Protein AF-A0A925HAS3-F1 (afdb_monomer_lite)

pLDDT: mean 88.37, std 11.74, range [36.19, 98.56]

Foldseek 3Di:
DDPQWDWAQDPFWIWIFGNVDDDPNHGHTQWTQGQQQLDIDGDPPHDPVVVLVVVLVSLLLVLQAQHWDARDPVRDTAHRNHPPTDHDALVRLVVQLVVCVVVCQDDDQDDPVRDGSLLSSLLSNQSNLCVPLVWKKFAALDDDPVCPPPDRIGTDPHSSPGDAPPGFKIANDDDPVLVVLSVVLNPDPDPDDVVSVVSVVVSVVVCVVRVMDTRDHD

Secondary structure (DSSP, 8-state):
--TTEEEEEETTEEEEEEEEEEETTEEEEEEEEETTT--EEE-TT--HHHHHHHHHHHHHHHTTTTSEEEEETTTEEEETT-TT--PPPHHHHHHHHHHHHHTT------STTT--HHHHHHHHHHHHHHHHHS--EEE-SS--GGGTTS-SEEE-S-GGG--TTT-SEEESS--HHHHHHHHHHHHS----HHHHHHHHHHHHHHHHHTT-EE----

Radius of gyration: 20.08 Å; chains: 1; bounding box: 50×41×58 Å

Structure (mmCIF, N/CA/C/O backbone):
data_AF-A0A925HAS3-F1
#
_entry.id   AF-A0A925HAS3-F1
#
loop_
_atom_site.group_PDB
_atom_site.id
_atom_site.type_symbol
_atom_site.label_atom_id
_atom_site.label_alt_id
_atom_site.label_comp_id
_atom_site.label_asym_id
_atom_site.label_entity_id
_atom_site.label_seq_id
_atom_site.pdbx_PDB_ins_code
_atom_site.Cartn_x
_atom_site.Cartn_y
_atom_site.Cartn_z
_atom_site.occupancy
_atom_site.B_iso_or_equiv
_atom_site.auth_seq_id
_atom_site.auth_comp_id
_atom_site.auth_asym_id
_atom_site.auth_atom_id
_atom_site.pdbx_PDB_model_num
ATOM 1 N N . MET A 1 1 ? -6.522 -3.490 -15.727 1.00 63.00 1 MET A N 1
ATOM 2 C CA . MET A 1 1 ? -5.437 -3.310 -16.705 1.00 63.00 1 MET A CA 1
ATOM 3 C C . MET A 1 1 ? -5.982 -3.556 -18.100 1.00 63.00 1 MET A C 1
ATOM 5 O O . MET A 1 1 ? -6.691 -4.542 -18.282 1.00 63.00 1 MET A O 1
ATOM 9 N N . ASN A 1 2 ? -5.721 -2.648 -19.043 1.00 73.75 2 ASN A N 1
ATOM 10 C CA . ASN A 1 2 ? -6.177 -2.759 -20.428 1.00 73.75 2 ASN A CA 1
ATOM 11 C C . ASN A 1 2 ? -5.613 -4.020 -21.112 1.00 73.75 2 ASN A C 1
ATOM 13 O O . ASN A 1 2 ? -4.411 -4.276 -21.059 1.00 73.75 2 ASN A O 1
ATOM 17 N N . SER A 1 3 ? -6.477 -4.798 -21.775 1.00 79.88 3 SER A N 1
ATOM 18 C CA . SER A 1 3 ? -6.118 -6.053 -22.456 1.00 79.88 3 SER A CA 1
ATOM 19 C C . SER A 1 3 ? -5.130 -5.882 -23.613 1.00 79.88 3 SER A C 1
ATOM 21 O O . SER A 1 3 ? -4.564 -6.871 -24.083 1.00 79.88 3 SER A O 1
ATOM 23 N N . ASN A 1 4 ? -4.931 -4.647 -24.076 1.00 87.56 4 ASN A N 1
ATOM 24 C CA . ASN A 1 4 ? -3.974 -4.312 -25.125 1.00 87.56 4 ASN A CA 1
ATOM 25 C C . ASN A 1 4 ? -2.529 -4.274 -24.615 1.00 87.56 4 ASN A C 1
ATOM 27 O O . ASN A 1 4 ? -1.612 -4.408 -25.418 1.00 87.56 4 ASN A O 1
ATOM 31 N N . ILE A 1 5 ? -2.308 -4.128 -23.305 1.00 93.12 5 ILE A N 1
ATOM 32 C CA . ILE A 1 5 ? -0.959 -4.096 -22.737 1.00 93.12 5 ILE A CA 1
ATOM 33 C C . ILE A 1 5 ? -0.467 -5.533 -22.542 1.00 93.12 5 ILE A C 1
ATOM 35 O O . ILE A 1 5 ? -1.059 -6.341 -21.823 1.00 93.12 5 ILE A O 1
ATOM 39 N N . PHE A 1 6 ? 0.642 -5.866 -23.188 1.00 94.38 6 PHE A N 1
ATOM 40 C CA . PHE A 1 6 ? 1.457 -7.026 -22.864 1.00 94.38 6 PHE A CA 1
ATOM 41 C C . PHE A 1 6 ? 2.493 -6.649 -21.801 1.00 94.38 6 PHE A C 1
ATOM 43 O O . PHE A 1 6 ? 3.158 -5.624 -21.928 1.00 94.38 6 PHE A O 1
ATOM 50 N N . ILE A 1 7 ? 2.649 -7.499 -20.783 1.00 94.94 7 ILE A N 1
ATOM 51 C CA . ILE A 1 7 ? 3.693 -7.372 -19.762 1.00 94.94 7 ILE A CA 1
ATOM 52 C C . ILE A 1 7 ? 4.664 -8.537 -19.911 1.00 94.94 7 ILE A C 1
ATOM 54 O O . ILE A 1 7 ? 4.276 -9.700 -19.786 1.00 94.94 7 ILE A O 1
ATOM 58 N N . GLY A 1 8 ? 5.927 -8.209 -20.158 1.00 93.81 8 GLY A N 1
ATOM 59 C CA . GLY A 1 8 ? 7.033 -9.152 -20.234 1.00 93.81 8 GLY A CA 1
ATOM 60 C C . GLY A 1 8 ? 7.956 -9.035 -19.025 1.00 93.81 8 GLY A C 1
ATOM 61 O O . GLY A 1 8 ? 8.421 -7.947 -18.691 1.00 93.81 8 GLY A O 1
ATOM 62 N N . ILE A 1 9 ? 8.279 -10.169 -18.404 1.00 94.38 9 ILE A N 1
ATOM 63 C CA . ILE A 1 9 ? 9.283 -10.269 -17.336 1.00 94.38 9 ILE A CA 1
ATOM 64 C C . ILE A 1 9 ? 10.642 -10.555 -17.979 1.00 94.38 9 ILE A C 1
ATOM 66 O O . ILE A 1 9 ? 10.874 -11.646 -18.497 1.00 94.38 9 ILE A O 1
ATOM 70 N N . TYR A 1 10 ? 11.525 -9.556 -17.994 1.00 92.06 10 TYR A N 1
ATOM 71 C CA . TYR A 1 10 ? 12.856 -9.631 -18.605 1.00 92.06 10 TYR A CA 1
ATOM 72 C C . TYR A 1 10 ? 13.926 -9.739 -17.508 1.00 92.06 10 TYR A C 1
ATOM 74 O O . TYR A 1 10 ? 13.649 -9.403 -16.357 1.00 92.06 10 TYR A O 1
ATOM 82 N N . PRO A 1 11 ? 15.167 -10.164 -17.821 1.00 89.31 11 PRO A N 1
ATOM 83 C CA . PRO A 1 11 ? 16.216 -10.331 -16.810 1.00 89.31 11 PRO A CA 1
ATOM 84 C C . PRO A 1 11 ? 16.547 -9.070 -15.993 1.00 89.31 11 PRO A C 1
ATOM 86 O O . PRO A 1 11 ? 16.908 -9.185 -14.827 1.00 89.31 11 PRO A O 1
ATOM 89 N N . ALA A 1 12 ? 16.427 -7.879 -16.591 1.00 92.00 12 ALA A N 1
ATOM 90 C CA . ALA A 1 12 ? 16.792 -6.604 -15.961 1.00 92.00 12 ALA A CA 1
ATOM 91 C C . ALA A 1 12 ? 15.588 -5.749 -15.520 1.00 92.00 12 ALA A C 1
ATOM 93 O O . ALA A 1 12 ? 15.764 -4.732 -14.847 1.00 92.00 12 ALA A O 1
ATOM 94 N N . GLY A 1 13 ? 14.369 -6.123 -15.911 1.00 96.00 13 GLY A N 1
ATOM 95 C CA . GLY A 1 13 ? 13.189 -5.319 -15.626 1.00 96.00 13 GLY A CA 1
ATOM 96 C C . GLY A 1 13 ? 11.916 -5.849 -16.263 1.00 96.00 13 GLY A C 1
ATOM 97 O O . GLY A 1 13 ? 11.887 -6.943 -16.826 1.00 96.00 13 GLY A O 1
ATOM 98 N N . ILE A 1 14 ? 10.870 -5.040 -16.184 1.00 97.31 14 ILE A N 1
ATOM 99 C CA . ILE A 1 14 ? 9.549 -5.333 -16.737 1.00 97.31 14 ILE A CA 1
ATOM 100 C C . ILE A 1 14 ? 9.355 -4.492 -17.985 1.00 97.31 14 ILE A C 1
ATOM 102 O O . ILE A 1 14 ? 9.545 -3.276 -17.958 1.00 97.31 14 ILE A O 1
ATOM 106 N N . VAL A 1 15 ? 8.983 -5.150 -19.075 1.00 97.38 15 VAL A N 1
ATOM 107 C CA . VAL A 1 15 ? 8.670 -4.519 -20.354 1.00 97.38 15 VAL A CA 1
ATOM 108 C C . VAL A 1 15 ? 7.159 -4.437 -20.495 1.00 97.38 15 VAL A C 1
ATOM 110 O O . VAL A 1 15 ? 6.467 -5.440 -20.332 1.00 97.38 15 VAL A O 1
ATOM 113 N N . TYR A 1 16 ? 6.663 -3.258 -20.851 1.00 97.44 16 TYR A N 1
ATOM 114 C CA . TYR A 1 16 ? 5.277 -3.050 -21.258 1.00 97.44 16 TYR A CA 1
ATOM 115 C C . TYR A 1 16 ? 5.256 -2.836 -22.767 1.00 97.44 16 TYR A C 1
ATOM 117 O O . TYR A 1 16 ? 6.061 -2.054 -23.276 1.00 97.44 16 TYR A O 1
ATOM 125 N N . ALA A 1 17 ? 4.360 -3.510 -23.482 1.00 97.06 17 ALA A N 1
ATOM 126 C CA . ALA A 1 17 ? 4.246 -3.410 -24.935 1.00 97.06 17 ALA A CA 1
ATOM 127 C C . ALA A 1 17 ? 2.783 -3.372 -25.400 1.00 97.06 17 ALA A C 1
ATOM 129 O O . ALA A 1 17 ? 1.901 -3.913 -24.732 1.00 97.06 17 ALA A O 1
ATOM 130 N N . ASP A 1 18 ? 2.523 -2.738 -26.541 1.00 95.56 18 ASP A N 1
ATOM 131 C CA . ASP A 1 18 ? 1.206 -2.677 -27.178 1.00 95.56 18 ASP A CA 1
ATOM 132 C C . ASP A 1 18 ? 0.998 -3.898 -28.079 1.00 95.56 18 ASP A C 1
ATOM 134 O O . ASP A 1 18 ? 1.676 -4.057 -29.091 1.00 95.56 18 ASP A O 1
ATOM 138 N N . ARG A 1 19 ? 0.026 -4.750 -27.743 1.00 93.31 19 ARG A N 1
ATOM 139 C CA . ARG A 1 19 ? -0.330 -5.936 -28.542 1.00 93.31 19 ARG A CA 1
ATOM 140 C C . ARG A 1 19 ? -0.931 -5.597 -29.903 1.00 93.31 19 ARG A C 1
ATOM 142 O O . ARG A 1 19 ? -1.008 -6.475 -30.757 1.00 93.31 19 ARG A O 1
ATOM 149 N N . GLN A 1 20 ? -1.427 -4.376 -30.089 1.00 93.62 20 GLN A N 1
ATOM 150 C CA . GLN A 1 20 ? -2.073 -3.960 -31.334 1.00 93.62 20 GLN A CA 1
ATOM 151 C C . GLN A 1 20 ? -1.085 -3.396 -32.357 1.00 93.62 20 GLN A C 1
ATOM 153 O O . GLN A 1 20 ? -1.453 -3.213 -33.517 1.00 93.62 20 GLN A O 1
ATOM 158 N N . GLN A 1 21 ? 0.154 -3.120 -31.944 1.00 92.44 21 GLN A N 1
ATOM 159 C CA . GLN A 1 21 ? 1.184 -2.542 -32.797 1.00 92.44 21 GLN A CA 1
ATOM 160 C C . GLN A 1 21 ? 2.410 -3.447 -32.821 1.00 92.44 21 GLN A C 1
ATOM 162 O O . GLN A 1 21 ? 2.939 -3.821 -31.780 1.00 92.44 21 GLN A O 1
ATOM 167 N N . GLU A 1 22 ? 2.884 -3.760 -34.022 1.00 93.31 22 GLU A N 1
ATOM 168 C CA . GLU A 1 22 ? 4.094 -4.550 -34.233 1.00 93.31 22 GLU A CA 1
ATOM 169 C C . GLU A 1 22 ? 5.200 -3.655 -34.800 1.00 93.31 22 GLU A C 1
ATOM 171 O O . GLU A 1 22 ? 4.972 -2.882 -35.735 1.00 93.31 22 GLU A O 1
ATOM 176 N N . VAL A 1 23 ? 6.399 -3.763 -34.235 1.00 91.56 23 VAL A N 1
ATOM 177 C CA . VAL A 1 23 ? 7.626 -3.130 -34.727 1.00 91.56 23 VAL A CA 1
ATOM 178 C C . VAL A 1 23 ? 8.696 -4.212 -34.769 1.00 91.56 23 VAL A C 1
ATOM 180 O O . VAL A 1 23 ? 8.889 -4.930 -33.795 1.00 91.56 23 VAL A O 1
ATOM 183 N N . ASP A 1 24 ? 9.367 -4.367 -35.911 1.00 90.88 24 ASP A N 1
ATOM 184 C CA . ASP A 1 24 ? 10.431 -5.364 -36.101 1.00 90.88 24 ASP A CA 1
ATOM 185 C C . ASP A 1 24 ? 10.051 -6.808 -35.704 1.00 90.88 24 ASP A C 1
ATOM 187 O O . ASP A 1 24 ? 10.897 -7.589 -35.269 1.00 90.88 24 ASP A O 1
ATOM 191 N N . ARG A 1 25 ? 8.786 -7.197 -35.932 1.00 91.94 25 ARG A N 1
ATOM 192 C CA . ARG A 1 25 ? 8.215 -8.518 -35.591 1.00 91.94 25 ARG A CA 1
ATOM 193 C C . ARG A 1 25 ? 8.053 -8.805 -34.099 1.00 91.94 25 ARG A C 1
ATOM 195 O O . ARG A 1 25 ? 7.903 -9.966 -33.719 1.00 91.94 25 ARG A O 1
ATOM 202 N N . ASP A 1 26 ? 8.058 -7.766 -33.275 1.00 91.69 26 ASP A N 1
ATOM 203 C CA . ASP A 1 26 ? 7.722 -7.835 -31.856 1.00 91.69 26 ASP A CA 1
ATOM 204 C C . ASP A 1 26 ? 6.639 -6.799 -31.517 1.00 91.69 26 ASP A C 1
ATOM 206 O O . ASP A 1 26 ? 6.405 -5.849 -32.273 1.00 91.69 26 ASP A O 1
ATOM 210 N N . TYR A 1 27 ? 5.958 -6.965 -30.384 1.00 95.06 27 TYR A N 1
ATOM 211 C CA . TYR A 1 27 ? 5.017 -5.953 -29.908 1.00 95.06 27 TYR A CA 1
ATOM 212 C C . TYR A 1 27 ? 5.752 -4.643 -29.624 1.00 95.06 27 TYR A C 1
ATOM 214 O O . TYR A 1 27 ? 6.823 -4.626 -29.012 1.00 95.06 27 TYR A O 1
ATOM 222 N N . LYS A 1 28 ? 5.157 -3.522 -30.035 1.00 95.62 28 LYS A N 1
ATOM 223 C CA . LYS A 1 28 ? 5.744 -2.197 -29.841 1.00 95.62 28 LYS A CA 1
ATOM 224 C C . LYS A 1 28 ? 5.943 -1.931 -28.350 1.00 95.62 28 LYS A C 1
ATOM 226 O O . LYS A 1 28 ? 4.971 -1.865 -27.598 1.00 95.62 28 LYS A O 1
ATOM 231 N N . ARG A 1 29 ? 7.188 -1.730 -27.914 1.00 96.56 29 ARG A N 1
ATOM 232 C CA . ARG A 1 29 ? 7.490 -1.360 -26.525 1.00 96.56 29 ARG A CA 1
ATOM 233 C C . ARG A 1 29 ? 6.877 0.002 -26.188 1.00 96.56 29 ARG A C 1
ATOM 235 O O . ARG A 1 29 ? 6.997 0.944 -26.958 1.00 96.56 29 ARG A O 1
ATOM 242 N N . LEU A 1 30 ? 6.250 0.084 -25.020 1.00 97.31 30 LEU A N 1
ATOM 243 C CA . LEU A 1 30 ? 5.620 1.284 -24.464 1.00 97.31 30 LEU A CA 1
ATOM 244 C C . LEU A 1 30 ? 6.373 1.833 -23.253 1.00 97.31 30 LEU A C 1
ATOM 246 O O . LEU A 1 30 ? 6.362 3.037 -23.013 1.00 97.31 30 LEU A O 1
ATOM 250 N N . ALA A 1 31 ? 6.977 0.954 -22.451 1.00 97.88 31 ALA A N 1
ATOM 251 C CA . ALA A 1 31 ? 7.736 1.351 -21.275 1.00 97.88 31 ALA A CA 1
ATOM 252 C C . ALA A 1 31 ? 8.661 0.238 -20.771 1.00 97.88 31 ALA A C 1
ATOM 254 O O . ALA A 1 31 ? 8.500 -0.942 -21.104 1.00 97.88 31 ALA A O 1
ATOM 255 N N . PHE A 1 32 ? 9.592 0.619 -19.900 1.00 98.00 32 PHE A N 1
ATOM 256 C CA . PHE A 1 32 ? 10.474 -0.284 -19.173 1.00 98.00 32 PHE A CA 1
ATOM 257 C C . PHE A 1 32 ? 10.604 0.133 -17.704 1.00 98.00 32 PHE A C 1
ATOM 259 O O . PHE A 1 32 ? 10.942 1.279 -17.411 1.00 98.00 32 PHE A O 1
ATOM 266 N N . LEU A 1 33 ? 10.379 -0.803 -16.782 1.00 97.81 33 LEU A N 1
ATOM 267 C CA . LEU A 1 33 ? 10.616 -0.631 -15.347 1.00 97.81 33 LEU A CA 1
ATOM 268 C C . LEU A 1 33 ? 11.862 -1.417 -14.934 1.00 97.81 33 LEU A C 1
ATOM 270 O O . LEU A 1 33 ? 11.857 -2.647 -14.958 1.00 97.81 33 LEU A O 1
ATOM 274 N N . CYS A 1 34 ? 12.921 -0.717 -14.532 1.00 97.19 34 CYS A N 1
ATOM 275 C CA . CYS A 1 34 ? 14.168 -1.346 -14.091 1.00 97.19 34 CYS A CA 1
ATOM 276 C C . CYS A 1 34 ? 14.014 -1.971 -12.695 1.00 97.19 34 CYS A C 1
ATOM 278 O O . CYS A 1 34 ? 13.551 -1.296 -11.777 1.00 97.19 34 CYS A O 1
ATOM 280 N N . TYR A 1 35 ? 14.448 -3.221 -12.486 1.00 95.62 35 TYR A N 1
ATOM 281 C CA . TYR A 1 35 ? 14.385 -3.828 -11.146 1.00 95.62 35 TYR A CA 1
ATOM 282 C C . TYR A 1 35 ? 15.317 -3.155 -10.146 1.00 95.62 35 TYR A C 1
ATOM 284 O O . TYR A 1 35 ? 14.970 -3.060 -8.975 1.00 95.62 35 TYR A O 1
ATOM 292 N N . GLU A 1 36 ? 16.495 -2.716 -10.587 1.00 94.25 36 GLU A N 1
ATOM 293 C CA . GLU A 1 36 ? 17.516 -2.159 -9.699 1.00 94.25 36 GLU A CA 1
ATOM 294 C C . GLU A 1 36 ? 17.140 -0.766 -9.198 1.00 94.25 36 GLU A C 1
ATOM 296 O O . GLU A 1 36 ? 17.304 -0.478 -8.021 1.00 94.25 36 GLU A O 1
ATOM 301 N N . THR A 1 37 ? 16.599 0.094 -10.058 1.00 94.19 37 THR A N 1
ATOM 302 C CA . THR A 1 37 ? 16.270 1.475 -9.670 1.00 94.19 37 THR A CA 1
ATOM 303 C C . THR A 1 37 ? 14.794 1.674 -9.352 1.00 94.19 37 THR A C 1
ATOM 305 O O . THR A 1 37 ? 14.442 2.651 -8.697 1.00 94.19 37 THR A O 1
ATOM 308 N N . LEU A 1 38 ? 13.923 0.762 -9.803 1.00 94.88 38 LEU A N 1
ATOM 309 C CA . LEU A 1 38 ? 12.465 0.932 -9.814 1.00 94.88 38 LEU A CA 1
ATOM 310 C C . LEU A 1 38 ? 11.996 2.192 -10.561 1.00 94.88 38 LEU A C 1
ATOM 312 O O . LEU A 1 38 ? 10.873 2.660 -10.366 1.00 94.88 38 LEU A O 1
ATOM 316 N N . GLU A 1 39 ? 12.833 2.721 -11.453 1.00 95.25 39 GLU A N 1
ATOM 317 C CA . GLU A 1 39 ? 12.474 3.815 -12.348 1.00 95.25 39 GLU A CA 1
ATOM 318 C C . GLU A 1 39 ? 11.702 3.272 -13.550 1.00 95.25 39 GLU A C 1
ATOM 320 O O . GLU A 1 39 ? 12.188 2.398 -14.279 1.00 95.25 39 GLU A O 1
ATOM 325 N N . LEU A 1 40 ? 10.496 3.806 -13.754 1.00 96.44 40 LEU A N 1
ATOM 326 C CA . LEU A 1 40 ? 9.704 3.578 -14.953 1.00 96.44 40 LEU A CA 1
ATOM 327 C C . LEU A 1 40 ? 10.124 4.585 -16.026 1.00 96.44 40 LEU A C 1
ATOM 329 O O . LEU A 1 40 ? 10.010 5.794 -15.826 1.00 96.44 40 LEU A O 1
ATOM 333 N N . LYS A 1 41 ? 10.557 4.084 -17.180 1.00 97.50 41 LYS A N 1
ATOM 334 C CA . LYS A 1 41 ? 10.774 4.877 -18.391 1.00 97.50 41 LYS A CA 1
ATOM 335 C C . LYS A 1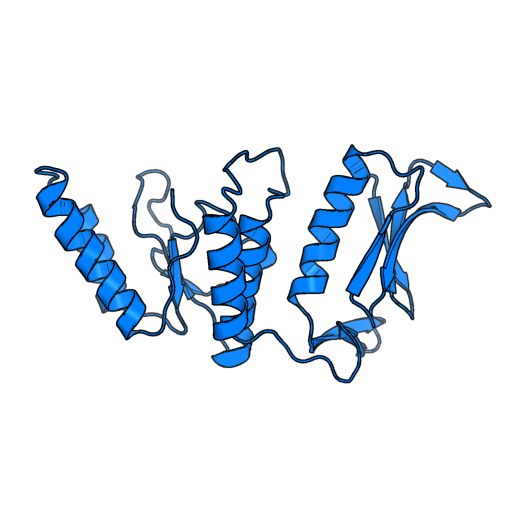 41 ? 9.6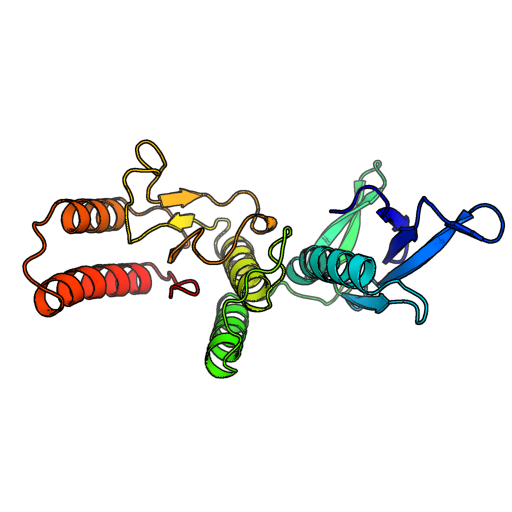45 4.585 -19.364 1.00 97.50 41 LYS A C 1
ATOM 337 O O . LYS A 1 41 ? 9.561 3.469 -19.868 1.00 97.50 41 LYS A O 1
ATOM 342 N N . VAL A 1 42 ? 8.774 5.564 -19.582 1.00 96.56 42 VAL A N 1
ATOM 343 C CA . VAL A 1 42 ? 7.718 5.508 -20.600 1.00 96.56 42 VAL A CA 1
ATOM 344 C C . VAL A 1 42 ? 8.292 6.063 -21.902 1.00 96.56 42 VAL A C 1
ATOM 346 O O . VAL A 1 42 ? 8.987 7.074 -21.866 1.00 96.56 42 VAL A O 1
ATOM 349 N N . GLU A 1 43 ? 8.049 5.382 -23.019 1.00 96.81 43 GLU A N 1
ATOM 350 C CA . GLU A 1 43 ? 8.488 5.840 -24.341 1.00 96.81 43 GLU A CA 1
ATOM 351 C C . GLU A 1 43 ? 7.728 7.111 -24.751 1.00 96.81 43 GLU A C 1
ATOM 353 O O . GLU A 1 43 ? 6.541 7.258 -24.442 1.00 96.81 43 GLU A O 1
ATOM 358 N N . ASP A 1 44 ? 8.395 8.012 -25.476 1.00 94.38 44 ASP A N 1
ATOM 359 C CA . ASP A 1 44 ? 7.844 9.324 -25.857 1.00 94.38 44 ASP A CA 1
ATOM 360 C C . ASP A 1 44 ? 6.561 9.221 -26.703 1.00 94.38 44 ASP A C 1
ATOM 362 O O . ASP A 1 44 ? 5.734 10.133 -26.712 1.00 94.38 44 ASP A O 1
ATOM 366 N N . ASP A 1 45 ? 6.382 8.110 -27.418 1.00 93.38 45 ASP A N 1
ATOM 367 C CA . ASP A 1 45 ? 5.246 7.847 -28.300 1.00 93.38 45 ASP A CA 1
ATOM 368 C C . ASP A 1 45 ? 4.195 6.899 -27.689 1.00 93.38 45 ASP A C 1
ATOM 370 O O . ASP A 1 45 ? 3.308 6.401 -28.396 1.00 93.38 45 ASP A O 1
ATOM 374 N N . CYS A 1 46 ? 4.266 6.655 -26.377 1.00 93.19 46 CYS A N 1
ATOM 375 C CA . CYS A 1 46 ? 3.276 5.875 -25.644 1.00 93.19 46 CYS A CA 1
ATOM 376 C C . CYS A 1 46 ? 1.940 6.642 -25.541 1.00 93.19 46 CYS A C 1
ATOM 378 O O . CYS A 1 46 ? 1.910 7.764 -25.025 1.00 93.19 46 CYS A O 1
ATOM 380 N N . PRO A 1 47 ? 0.803 6.060 -25.978 1.00 91.69 47 PRO A N 1
ATOM 381 C CA . PRO A 1 47 ? -0.500 6.702 -25.838 1.00 91.69 47 PRO A CA 1
ATOM 382 C C . PRO A 1 47 ? -0.832 7.014 -24.375 1.00 91.69 47 PRO A C 1
ATOM 384 O O . PRO A 1 47 ? -0.739 6.140 -23.516 1.00 91.69 47 PRO A O 1
ATOM 387 N N . GLU A 1 48 ? -1.311 8.231 -24.097 1.00 86.50 48 GLU A N 1
ATOM 388 C CA . GLU A 1 48 ? -1.526 8.724 -22.725 1.00 86.50 48 GLU A CA 1
ATOM 389 C C . GLU A 1 48 ? -2.388 7.784 -21.864 1.00 86.50 48 GLU A C 1
ATOM 391 O O . GLU A 1 48 ? -2.089 7.533 -20.699 1.00 86.50 48 GLU A O 1
ATOM 396 N N . HIS A 1 49 ? -3.446 7.215 -22.444 1.00 83.25 49 HIS A N 1
ATOM 397 C CA . HIS A 1 49 ? -4.330 6.294 -21.732 1.00 83.25 49 HIS A CA 1
ATOM 398 C C . HIS A 1 49 ? -3.649 4.960 -21.368 1.00 83.25 49 HIS A C 1
ATOM 400 O O . HIS A 1 49 ? -3.975 4.394 -20.329 1.00 83.25 49 HIS A O 1
ATOM 406 N N . LEU A 1 50 ? -2.691 4.476 -22.171 1.00 90.38 50 LEU A N 1
ATOM 407 C CA . LEU A 1 50 ? -1.884 3.295 -21.840 1.00 90.38 50 LEU A CA 1
ATOM 408 C C . LEU A 1 50 ? -0.782 3.648 -20.839 1.00 90.38 50 LEU A C 1
ATOM 410 O O . LEU A 1 50 ? -0.532 2.879 -19.915 1.00 90.38 50 LEU A O 1
ATOM 414 N N . ALA A 1 51 ? -0.166 4.826 -20.974 1.00 88.88 51 ALA A N 1
ATOM 415 C CA . ALA A 1 51 ? 0.837 5.317 -20.033 1.00 88.88 51 ALA A CA 1
ATOM 416 C C . ALA A 1 51 ? 0.283 5.389 -18.600 1.00 88.88 51 ALA A C 1
ATOM 418 O O . ALA A 1 51 ? 0.957 4.960 -17.666 1.00 88.88 51 ALA A O 1
ATOM 419 N N . ARG A 1 52 ? -0.962 5.857 -18.419 1.00 84.31 52 ARG A N 1
ATOM 420 C CA . ARG A 1 52 ? -1.639 5.877 -17.107 1.00 84.31 52 ARG A CA 1
ATOM 421 C C . ARG A 1 52 ? -1.761 4.480 -16.488 1.00 84.31 52 ARG A C 1
ATOM 423 O O . ARG A 1 52 ? -1.412 4.305 -15.323 1.00 84.31 52 ARG A O 1
ATOM 430 N N . ASP A 1 53 ? -2.190 3.488 -17.269 1.00 85.06 53 ASP A N 1
ATOM 431 C CA . ASP A 1 53 ? -2.304 2.096 -16.809 1.00 85.06 53 ASP A CA 1
ATOM 432 C C . ASP A 1 53 ? -0.939 1.493 -16.440 1.00 85.06 53 ASP A C 1
ATOM 434 O O . ASP A 1 53 ? -0.819 0.795 -15.433 1.00 85.06 53 ASP A O 1
ATOM 438 N N . ILE A 1 54 ? 0.097 1.780 -17.234 1.00 91.00 54 ILE A N 1
ATOM 439 C CA . ILE A 1 54 ? 1.472 1.324 -16.985 1.00 91.00 54 ILE A CA 1
ATOM 440 C C . ILE A 1 54 ? 2.027 1.941 -15.697 1.00 91.00 54 ILE A C 1
ATOM 442 O O . ILE A 1 54 ? 2.640 1.240 -14.895 1.00 91.00 54 ILE A O 1
ATOM 446 N N . VAL A 1 55 ? 1.813 3.242 -15.479 1.00 88.56 55 VAL A N 1
ATOM 447 C CA . VAL A 1 55 ? 2.251 3.939 -14.260 1.00 88.56 55 VAL A CA 1
ATOM 448 C C . VAL A 1 55 ? 1.590 3.332 -13.022 1.00 88.56 55 VAL A C 1
ATOM 450 O O . VAL A 1 55 ? 2.277 3.071 -12.034 1.00 88.56 55 VAL A O 1
ATOM 453 N N . ALA A 1 56 ? 0.286 3.053 -13.087 1.00 79.69 56 ALA A N 1
ATOM 454 C CA . ALA A 1 56 ? -0.444 2.435 -11.985 1.00 79.69 56 ALA A CA 1
ATOM 455 C C . ALA A 1 56 ? 0.075 1.023 -11.650 1.00 79.69 56 ALA A C 1
ATOM 457 O O . ALA A 1 56 ? 0.204 0.671 -10.478 1.00 79.69 56 ALA A O 1
ATOM 458 N N . ASP A 1 57 ? 0.413 0.218 -12.658 1.00 87.69 57 ASP A N 1
ATOM 459 C CA . ASP A 1 57 ? 0.985 -1.117 -12.445 1.00 87.69 57 ASP A CA 1
ATOM 460 C C . ASP A 1 57 ? 2.420 -1.061 -11.907 1.00 87.69 57 ASP A C 1
ATOM 462 O O . ASP A 1 57 ? 2.758 -1.741 -10.933 1.00 87.69 57 ASP A O 1
ATOM 466 N N . ALA A 1 58 ? 3.248 -0.167 -12.456 1.00 90.31 58 ALA A N 1
ATOM 467 C CA . ALA A 1 58 ? 4.611 0.066 -11.990 1.00 90.31 58 ALA A CA 1
ATOM 468 C C . ALA A 1 58 ? 4.660 0.485 -10.511 1.00 90.31 58 ALA A C 1
ATOM 470 O O . ALA A 1 58 ? 5.543 0.023 -9.779 1.00 90.31 58 ALA A O 1
ATOM 471 N N . ALA A 1 59 ? 3.686 1.274 -10.042 1.00 84.12 59 ALA A N 1
ATOM 472 C CA . ALA A 1 59 ? 3.542 1.613 -8.626 1.00 84.12 59 ALA A CA 1
ATOM 473 C C . ALA A 1 59 ? 3.412 0.353 -7.746 1.00 84.12 59 ALA A C 1
ATOM 475 O O . ALA A 1 59 ? 4.026 0.267 -6.680 1.00 84.12 59 ALA A O 1
ATOM 476 N N . GLY A 1 60 ? 2.715 -0.683 -8.227 1.00 83.75 60 GLY A N 1
ATOM 477 C CA . GLY A 1 60 ? 2.620 -2.007 -7.598 1.00 83.75 60 GLY A CA 1
ATOM 478 C C . GLY A 1 60 ? 3.973 -2.670 -7.323 1.00 83.75 60 GLY A C 1
ATOM 479 O O . GLY A 1 60 ? 4.199 -3.265 -6.264 1.00 83.75 60 GLY A O 1
ATOM 480 N N . PHE A 1 61 ? 4.907 -2.567 -8.265 1.00 89.38 61 PHE A N 1
ATOM 481 C CA . PHE A 1 61 ? 6.277 -3.061 -8.091 1.00 89.38 61 PHE A CA 1
ATOM 482 C C . PHE A 1 61 ? 7.099 -2.145 -7.188 1.00 89.38 61 PHE A C 1
ATOM 484 O O . PHE A 1 61 ? 7.824 -2.631 -6.321 1.00 89.38 61 PHE A O 1
ATOM 491 N N . GLN A 1 62 ? 6.944 -0.831 -7.331 1.00 87.75 62 GLN A N 1
ATOM 492 C CA . GLN A 1 62 ? 7.658 0.155 -6.521 1.00 87.75 62 GLN A CA 1
ATOM 493 C C . GLN A 1 62 ? 7.353 0.017 -5.024 1.00 87.75 62 GLN A C 1
ATOM 495 O O . GLN A 1 62 ? 8.253 0.127 -4.191 1.00 87.75 62 GLN A O 1
ATOM 500 N N . MET A 1 63 ? 6.110 -0.306 -4.664 1.00 83.19 63 MET A N 1
ATOM 501 C CA . MET A 1 63 ? 5.717 -0.549 -3.270 1.00 83.19 63 MET A CA 1
ATOM 502 C C . MET A 1 63 ? 6.362 -1.793 -2.656 1.00 83.19 63 MET A C 1
ATOM 504 O O . MET A 1 63 ? 6.506 -1.880 -1.438 1.00 83.19 63 MET A O 1
ATOM 508 N N . ARG A 1 64 ? 6.787 -2.744 -3.491 1.00 88.19 64 ARG A N 1
ATOM 509 C CA . ARG A 1 64 ? 7.482 -3.967 -3.078 1.00 88.19 64 ARG A CA 1
ATOM 510 C C . ARG A 1 64 ? 9.002 -3.798 -3.057 1.00 88.19 64 ARG A C 1
ATOM 512 O O . ARG A 1 64 ? 9.726 -4.791 -3.037 1.00 88.19 64 ARG A O 1
ATOM 519 N N . ARG A 1 65 ? 9.507 -2.558 -3.050 1.00 91.56 65 ARG A N 1
ATOM 520 C CA . ARG A 1 65 ? 10.936 -2.267 -2.861 1.00 91.56 65 ARG A CA 1
ATOM 521 C C . ARG A 1 65 ? 11.505 -3.070 -1.688 1.00 91.56 65 ARG A C 1
ATOM 523 O O . ARG A 1 65 ? 10.885 -3.167 -0.634 1.00 91.56 65 ARG A O 1
ATOM 530 N N . GLY A 1 66 ? 12.698 -3.622 -1.870 1.00 92.12 66 GLY A N 1
ATOM 531 C CA . GLY A 1 66 ? 13.411 -4.449 -0.903 1.00 92.12 66 GLY A CA 1
ATOM 532 C C . GLY A 1 66 ? 12.862 -5.869 -0.753 1.00 92.12 66 GLY A C 1
ATOM 533 O O . GLY A 1 66 ? 13.431 -6.640 0.014 1.00 92.12 66 GLY A O 1
ATOM 534 N N . LEU A 1 67 ? 11.788 -6.232 -1.463 1.00 90.69 67 LEU A N 1
ATOM 535 C CA . LEU A 1 67 ? 11.219 -7.578 -1.439 1.00 90.69 67 LEU A CA 1
ATOM 536 C C . LEU A 1 67 ? 11.699 -8.408 -2.640 1.00 90.69 67 LEU A C 1
ATOM 538 O O . LEU A 1 67 ? 11.980 -7.848 -3.709 1.00 90.69 67 LEU A O 1
ATOM 542 N N . PRO A 1 68 ? 11.789 -9.743 -2.485 1.00 92.00 68 PRO A N 1
ATOM 543 C CA . PRO A 1 68 ? 12.072 -10.635 -3.597 1.00 92.00 68 PRO A CA 1
ATOM 544 C C . PRO A 1 68 ? 10.911 -10.649 -4.599 1.00 92.00 68 PRO A C 1
ATOM 546 O O . PRO A 1 68 ? 9.740 -10.712 -4.226 1.00 92.00 68 PRO A O 1
ATOM 549 N N . PHE A 1 69 ? 11.251 -10.636 -5.884 1.00 92.75 69 PHE A N 1
ATOM 550 C CA . PHE A 1 69 ? 10.330 -10.802 -7.001 1.00 92.75 69 PHE A CA 1
ATOM 551 C C . PHE A 1 69 ? 10.822 -11.934 -7.901 1.00 92.75 69 PHE A C 1
ATOM 553 O O . PHE A 1 69 ? 11.969 -11.913 -8.350 1.00 92.75 69 PHE A O 1
ATOM 560 N N . GLU A 1 70 ? 9.976 -12.937 -8.133 1.00 91.56 70 GLU A N 1
ATOM 561 C CA . GLU A 1 70 ? 10.300 -14.083 -8.982 1.00 91.56 70 GLU A CA 1
ATOM 562 C C . GLU A 1 70 ? 10.285 -13.676 -10.461 1.00 91.56 70 GLU A C 1
ATOM 564 O O . GLU A 1 70 ? 9.297 -13.144 -10.961 1.00 91.56 70 GLU A O 1
ATOM 569 N N . ILE A 1 71 ? 11.393 -13.932 -11.160 1.00 91.31 71 ILE A N 1
ATOM 570 C CA . ILE A 1 71 ? 11.586 -13.567 -12.573 1.00 91.31 71 ILE A CA 1
ATOM 571 C C . ILE A 1 71 ? 11.652 -14.782 -13.505 1.00 91.31 71 ILE A C 1
ATOM 573 O O . ILE A 1 71 ? 11.774 -14.630 -14.719 1.00 91.31 71 ILE A O 1
ATOM 577 N N . SER A 1 72 ? 11.594 -16.001 -12.965 1.00 86.44 72 SER A N 1
ATOM 578 C CA . SER A 1 72 ? 11.527 -17.226 -13.761 1.00 86.44 72 SER A CA 1
ATOM 579 C C . SER A 1 72 ? 10.808 -18.333 -13.005 1.00 86.44 72 SER A C 1
ATOM 581 O O . SER A 1 72 ? 11.066 -18.519 -11.824 1.00 86.44 72 SER A O 1
ATOM 583 N N . GLY A 1 73 ? 10.037 -19.168 -13.712 1.00 81.94 73 GLY A N 1
ATOM 584 C CA . GLY A 1 73 ? 9.318 -20.314 -13.124 1.00 81.94 73 GLY A CA 1
ATOM 585 C C . GLY A 1 73 ? 10.202 -21.453 -12.588 1.00 81.94 73 GLY A C 1
ATOM 586 O O . GLY A 1 73 ? 9.712 -22.543 -12.319 1.00 81.94 73 GLY A O 1
ATOM 587 N N . CYS A 1 74 ? 11.511 -21.226 -12.468 1.00 85.38 74 CYS A N 1
ATOM 588 C CA . CYS A 1 74 ? 12.456 -22.103 -11.776 1.00 85.38 74 CYS A CA 1
ATOM 589 C C . CYS A 1 74 ? 12.950 -21.499 -10.449 1.00 85.38 74 CYS A C 1
ATOM 591 O O . CYS A 1 74 ? 13.984 -21.923 -9.935 1.00 85.38 74 CYS A O 1
ATOM 593 N N . GLY A 1 75 ? 12.235 -20.503 -9.911 1.00 82.75 75 GLY A N 1
ATOM 594 C CA . GLY A 1 75 ? 12.495 -19.923 -8.595 1.00 82.75 75 GLY A CA 1
ATOM 595 C C . GLY A 1 75 ? 13.646 -18.918 -8.544 1.00 82.75 75 GLY A C 1
ATOM 596 O O . GLY A 1 75 ? 14.161 -18.650 -7.460 1.00 82.75 75 GLY A O 1
ATOM 597 N N . LYS A 1 76 ? 14.089 -18.353 -9.680 1.00 89.00 76 LYS A N 1
ATOM 598 C CA . LYS A 1 76 ? 15.052 -17.239 -9.632 1.00 89.00 76 LYS A CA 1
ATOM 599 C C . LYS A 1 76 ? 14.317 -15.955 -9.284 1.00 89.00 76 LYS A C 1
ATOM 601 O O . LYS A 1 76 ? 13.316 -15.621 -9.914 1.00 89.00 76 LYS A O 1
ATOM 606 N N . SER A 1 77 ? 14.866 -15.206 -8.336 1.00 92.81 77 SER A N 1
ATOM 607 C CA . SER A 1 77 ? 14.315 -13.930 -7.892 1.00 92.81 77 SER A CA 1
ATOM 608 C C . SER A 1 77 ? 15.346 -12.808 -7.914 1.00 92.81 77 SER A C 1
ATOM 610 O O . SER A 1 77 ? 16.544 -13.049 -7.764 1.00 92.81 77 SER A O 1
ATOM 612 N N . VAL A 1 78 ? 14.860 -11.576 -8.021 1.00 93.38 78 VAL A N 1
ATOM 613 C CA . VAL A 1 78 ? 15.628 -10.338 -7.815 1.00 93.38 78 VAL A CA 1
ATOM 614 C C . VAL A 1 78 ? 15.079 -9.580 -6.611 1.00 93.38 78 VAL A C 1
ATOM 616 O O . VAL A 1 78 ? 13.913 -9.748 -6.262 1.00 93.38 78 VAL A O 1
ATOM 619 N N . ILE A 1 79 ? 15.897 -8.731 -5.985 1.00 94.62 79 ILE A N 1
ATOM 620 C CA . ILE A 1 79 ? 15.408 -7.760 -4.998 1.00 94.62 79 ILE A CA 1
ATOM 621 C C . ILE A 1 79 ? 14.991 -6.490 -5.737 1.00 94.62 79 ILE A C 1
ATOM 623 O O . ILE A 1 79 ? 15.806 -5.876 -6.430 1.00 94.62 79 ILE A O 1
ATOM 627 N N . LEU A 1 80 ? 13.727 -6.099 -5.592 1.00 93.69 80 LEU A N 1
ATOM 628 C CA . LEU A 1 80 ? 13.204 -4.867 -6.181 1.00 93.69 80 LEU A CA 1
ATOM 629 C C . LEU A 1 80 ? 13.864 -3.641 -5.531 1.00 93.69 80 LEU A C 1
ATOM 631 O O . LEU A 1 80 ? 13.927 -3.530 -4.311 1.00 93.69 80 LEU A O 1
ATOM 635 N N . GLY A 1 81 ? 14.357 -2.705 -6.334 1.00 92.38 81 GLY A N 1
ATOM 636 C CA . GLY A 1 81 ? 15.181 -1.575 -5.890 1.00 92.38 81 GLY A CA 1
ATOM 637 C C . GLY A 1 81 ? 16.662 -1.925 -5.688 1.00 92.38 81 GLY A C 1
ATOM 638 O O . GLY A 1 81 ? 17.405 -1.129 -5.113 1.00 92.38 81 GLY A O 1
ATOM 639 N N . GLY A 1 82 ? 17.101 -3.110 -6.120 1.00 90.75 82 GLY A N 1
ATOM 640 C CA . GLY A 1 82 ? 18.494 -3.542 -6.032 1.00 90.75 82 GLY A CA 1
ATOM 641 C C . GLY A 1 82 ? 18.852 -4.218 -4.705 1.00 90.75 82 GLY A C 1
ATOM 642 O O . GLY A 1 82 ? 18.104 -4.191 -3.731 1.00 90.75 82 GLY A O 1
ATOM 643 N N . ALA A 1 83 ? 20.028 -4.850 -4.658 1.00 84.25 83 ALA A N 1
ATOM 644 C CA . ALA A 1 83 ? 20.427 -5.732 -3.554 1.00 84.25 83 ALA A CA 1
ATOM 645 C C . ALA A 1 83 ? 20.562 -5.031 -2.186 1.00 84.25 83 ALA A C 1
ATOM 647 O O . ALA A 1 83 ? 20.445 -5.679 -1.150 1.00 84.25 83 ALA A O 1
ATOM 648 N N . SER A 1 84 ? 20.817 -3.721 -2.173 1.00 85.69 84 SER A N 1
ATOM 649 C CA . SER A 1 84 ? 20.923 -2.913 -0.952 1.00 85.69 84 SER A CA 1
ATOM 650 C C . SER A 1 84 ? 19.601 -2.266 -0.532 1.00 85.69 84 SER A C 1
ATOM 652 O O . SER A 1 84 ? 19.538 -1.663 0.545 1.00 85.69 84 SER A O 1
ATOM 654 N N . SER A 1 85 ? 18.552 -2.373 -1.356 1.00 89.31 85 SER A N 1
ATOM 655 C CA . SER A 1 85 ? 17.259 -1.786 -1.032 1.00 89.31 85 SER A CA 1
ATOM 656 C C . SER A 1 85 ? 16.624 -2.472 0.161 1.00 89.31 85 SER A C 1
ATOM 658 O O . SER A 1 85 ? 16.616 -3.694 0.288 1.00 89.31 85 SER A O 1
ATOM 660 N N . LYS A 1 86 ? 16.033 -1.648 1.023 1.00 89.50 86 LYS A N 1
ATOM 661 C CA . LYS A 1 86 ? 15.235 -2.096 2.159 1.00 89.50 86 LYS A CA 1
ATOM 662 C C . LYS A 1 86 ? 13.764 -1.785 1.911 1.00 89.50 86 LYS A C 1
ATOM 664 O O . LYS A 1 86 ? 13.466 -0.745 1.297 1.00 89.50 86 LYS A O 1
ATOM 669 N N . PRO A 1 87 ? 12.853 -2.637 2.406 1.00 91.56 87 PRO A N 1
ATOM 670 C CA . PRO A 1 87 ? 11.445 -2.294 2.448 1.00 91.56 87 PRO A CA 1
ATOM 671 C C . PRO A 1 87 ? 11.223 -0.981 3.190 1.00 91.56 87 PRO A C 1
ATOM 673 O O . PRO A 1 87 ? 12.020 -0.598 4.048 1.00 91.56 87 PRO A O 1
ATOM 676 N N . TYR A 1 88 ? 10.158 -0.277 2.821 1.00 90.12 88 TYR A N 1
ATOM 677 C CA . TYR A 1 88 ? 9.749 0.919 3.544 1.00 90.12 88 TYR A CA 1
ATOM 678 C C . TYR A 1 88 ? 9.351 0.552 4.966 1.00 90.12 88 TYR A C 1
ATOM 680 O O . TYR A 1 88 ? 8.619 -0.419 5.178 1.00 90.12 88 TYR A O 1
ATOM 688 N N . THR A 1 89 ? 9.812 1.361 5.912 1.00 93.50 89 THR A N 1
ATOM 689 C CA . THR A 1 89 ? 9.322 1.310 7.287 1.00 93.50 89 THR A CA 1
ATOM 690 C C . THR A 1 89 ? 7.929 1.930 7.388 1.00 93.50 89 THR A C 1
ATOM 692 O O . THR A 1 89 ? 7.547 2.778 6.571 1.00 93.50 89 THR A O 1
ATOM 695 N N . VAL A 1 90 ? 7.168 1.564 8.418 1.00 94.75 90 VAL A N 1
ATOM 696 C CA . VAL A 1 90 ? 5.865 2.169 8.725 1.00 94.75 90 VAL A CA 1
ATOM 697 C C . VAL A 1 90 ? 6.032 3.672 8.944 1.00 94.75 90 VAL A C 1
ATOM 699 O O . VAL A 1 90 ? 5.231 4.460 8.446 1.00 94.75 90 VAL A O 1
ATOM 702 N N . ALA A 1 91 ? 7.100 4.096 9.623 1.00 93.56 91 ALA A N 1
ATOM 703 C CA . ALA A 1 91 ? 7.395 5.510 9.850 1.00 93.56 91 ALA A CA 1
ATOM 704 C C . ALA A 1 91 ? 7.634 6.289 8.540 1.00 93.56 91 ALA A C 1
ATOM 706 O O . ALA A 1 91 ? 7.078 7.376 8.355 1.00 93.56 91 ALA A O 1
ATOM 707 N N . GLU A 1 92 ? 8.419 5.738 7.609 1.00 92.25 92 GLU A N 1
ATOM 708 C CA . GLU A 1 92 ? 8.649 6.353 6.294 1.00 92.25 92 GLU A CA 1
ATOM 709 C C . GLU A 1 92 ? 7.363 6.411 5.466 1.00 92.25 92 GLU A C 1
ATOM 711 O O . GLU A 1 92 ? 7.053 7.450 4.877 1.00 92.25 92 GLU A O 1
ATOM 716 N N . ALA A 1 93 ? 6.589 5.324 5.447 1.00 92.06 93 ALA A N 1
ATOM 717 C CA . ALA A 1 93 ?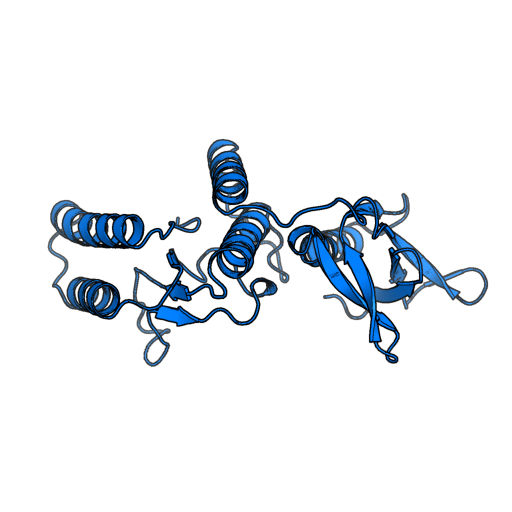 5.339 5.259 4.701 1.00 92.06 93 ALA A CA 1
ATOM 718 C C . ALA A 1 93 ? 4.281 6.230 5.258 1.00 92.06 93 ALA A C 1
ATOM 720 O O . ALA A 1 93 ? 3.632 6.927 4.475 1.00 92.06 93 ALA A O 1
ATOM 721 N N . LYS A 1 94 ? 4.169 6.367 6.590 1.00 91.44 94 LYS A N 1
ATOM 722 C CA . LYS A 1 94 ? 3.312 7.372 7.251 1.00 91.44 94 LYS A CA 1
ATOM 723 C C . LYS A 1 94 ? 3.669 8.784 6.800 1.00 91.44 94 LYS A C 1
ATOM 725 O O . LYS A 1 94 ? 2.793 9.549 6.405 1.00 91.44 94 LYS A O 1
ATOM 730 N N . LYS A 1 95 ? 4.962 9.124 6.788 1.00 89.38 95 LYS A N 1
ATOM 731 C CA . LYS A 1 95 ? 5.430 10.446 6.347 1.00 89.38 95 LYS A CA 1
ATOM 732 C C . LYS A 1 95 ? 5.035 10.743 4.896 1.00 89.38 95 LYS A C 1
ATOM 734 O O . LYS A 1 95 ? 4.637 11.867 4.596 1.00 89.38 95 LYS A O 1
ATOM 739 N N . LEU A 1 96 ? 5.128 9.749 4.012 1.00 86.38 96 LEU A N 1
ATOM 740 C CA . LEU A 1 96 ? 4.741 9.885 2.605 1.00 86.38 96 LEU A CA 1
ATOM 741 C C . LEU A 1 96 ? 3.225 10.038 2.430 1.00 86.38 96 LEU A C 1
ATOM 743 O O . LEU A 1 96 ? 2.799 10.854 1.616 1.00 86.38 96 LEU A O 1
ATOM 747 N N . LEU A 1 97 ? 2.421 9.301 3.201 1.00 85.69 97 LEU A N 1
ATOM 748 C CA . LEU A 1 97 ? 0.964 9.442 3.192 1.00 85.69 97 LEU A CA 1
ATOM 749 C C . LEU A 1 97 ? 0.533 10.835 3.672 1.00 85.69 97 LEU A C 1
ATOM 751 O O . LEU A 1 97 ? -0.240 11.500 2.985 1.00 85.69 97 LEU A O 1
ATOM 755 N N . CYS A 1 98 ? 1.090 11.318 4.788 1.00 82.62 98 CYS A N 1
ATOM 756 C CA . CYS A 1 98 ? 0.811 12.665 5.292 1.00 82.62 98 CYS A CA 1
ATOM 757 C C . CYS A 1 98 ? 1.177 13.755 4.274 1.00 82.62 98 CYS A C 1
ATOM 759 O O . CYS A 1 98 ? 0.424 14.711 4.104 1.00 82.62 98 CYS A O 1
ATOM 761 N N . ALA A 1 99 ? 2.306 13.610 3.571 1.00 79.81 99 ALA A N 1
ATOM 762 C CA . ALA A 1 99 ? 2.731 14.575 2.560 1.00 79.81 99 ALA A CA 1
ATOM 763 C C . ALA A 1 99 ? 1.725 14.705 1.402 1.00 79.81 99 ALA A C 1
ATOM 765 O O . ALA A 1 99 ? 1.452 15.827 0.980 1.00 79.81 99 ALA A O 1
ATOM 766 N N . SER A 1 100 ? 1.138 13.596 0.933 1.00 72.44 100 SER A N 1
ATOM 767 C CA . SER A 1 100 ? 0.094 13.628 -0.106 1.00 72.44 100 SER A CA 1
ATOM 768 C C . SER A 1 100 ? -1.172 14.352 0.355 1.00 72.44 100 SER A C 1
ATOM 770 O O . SER A 1 100 ? -1.723 15.162 -0.386 1.00 72.44 100 SER A O 1
ATOM 772 N N . VAL A 1 101 ? -1.597 14.144 1.606 1.00 67.50 101 VAL A N 1
ATOM 773 C CA . VAL A 1 101 ? -2.745 14.875 2.171 1.00 67.50 101 VAL A CA 1
ATOM 774 C C . VAL A 1 101 ? -2.461 16.381 2.230 1.00 67.50 101 VAL A C 1
ATOM 776 O O . VAL A 1 101 ? -3.299 17.185 1.828 1.00 67.50 101 VAL A O 1
ATOM 779 N N . CYS A 1 102 ? -1.265 16.780 2.677 1.00 60.28 102 CYS A N 1
ATOM 780 C CA . CYS A 1 102 ? -0.871 18.191 2.744 1.00 60.28 102 CYS A CA 1
ATOM 781 C C . CYS A 1 102 ? -0.742 18.860 1.367 1.00 60.28 102 CYS A C 1
ATOM 783 O O . CYS A 1 102 ? -0.945 20.069 1.267 1.00 60.28 102 CYS A O 1
ATOM 785 N N . ALA A 1 103 ? -0.399 18.102 0.324 1.00 63.91 103 ALA A N 1
ATOM 786 C CA . ALA A 1 103 ? -0.282 18.609 -1.042 1.00 63.91 103 ALA A CA 1
ATOM 787 C C . ALA A 1 103 ? -1.643 18.912 -1.696 1.00 63.91 103 ALA A C 1
ATOM 789 O O . ALA A 1 103 ? -1.681 19.524 -2.762 1.00 63.91 103 ALA A O 1
ATOM 790 N N . GLY A 1 104 ? -2.756 18.520 -1.064 1.00 59.94 104 GLY A N 1
ATOM 791 C CA . GLY A 1 104 ? -4.085 18.680 -1.645 1.00 59.94 104 GLY A CA 1
ATOM 792 C C . GLY A 1 104 ? -4.329 17.736 -2.822 1.00 59.94 104 GLY A C 1
ATOM 793 O O . GLY A 1 104 ? -5.150 18.058 -3.685 1.00 59.94 104 GLY A O 1
ATOM 794 N N . ASP A 1 105 ? -3.635 16.589 -2.858 1.00 62.09 105 ASP A N 1
ATOM 795 C CA . ASP A 1 105 ? -3.932 15.490 -3.778 1.00 62.09 105 ASP A CA 1
ATOM 796 C C . ASP A 1 105 ? -5.411 15.116 -3.566 1.00 62.09 105 ASP A C 1
ATOM 798 O O . ASP A 1 105 ? -5.776 14.494 -2.571 1.00 62.09 105 ASP A O 1
ATOM 802 N N . THR A 1 106 ? -6.299 15.601 -4.436 1.00 54.69 106 THR A N 1
ATOM 803 C CA . THR A 1 106 ? -7.753 15.533 -4.233 1.00 54.69 106 THR A CA 1
ATOM 804 C C . THR A 1 106 ? -8.395 14.408 -5.038 1.00 54.69 106 THR A C 1
ATOM 806 O O . THR A 1 106 ? -7.883 13.916 -6.043 1.00 54.69 106 THR A O 1
ATOM 809 N N . LEU A 1 107 ? -9.534 13.972 -4.508 1.00 55.31 107 LEU A N 1
ATOM 810 C CA . LEU A 1 107 ? -10.303 12.763 -4.786 1.00 55.31 107 LEU A CA 1
ATOM 811 C C . LEU A 1 107 ? -11.019 12.765 -6.140 1.00 55.31 107 LEU A C 1
ATOM 813 O O . LEU A 1 107 ? -12.247 12.724 -6.191 1.00 55.31 107 LEU A O 1
ATOM 817 N N . ILE A 1 108 ? -10.298 12.803 -7.253 1.00 52.59 108 ILE A N 1
ATOM 818 C CA . ILE A 1 108 ? -10.936 12.444 -8.522 1.00 52.59 108 ILE A CA 1
ATOM 819 C C . ILE A 1 108 ? -10.549 11.009 -8.847 1.00 52.59 108 ILE A C 1
ATOM 821 O O . ILE A 1 108 ? -9.535 10.737 -9.488 1.00 52.59 108 ILE A O 1
ATOM 825 N N . GLU A 1 109 ? -11.378 10.081 -8.360 1.00 51.91 109 GLU A N 1
ATOM 826 C CA . GLU A 1 109 ? -11.448 8.726 -8.896 1.00 51.91 109 GLU A CA 1
ATOM 827 C C . GLU A 1 109 ? -11.718 8.838 -10.397 1.00 51.91 109 GLU A C 1
ATOM 829 O O . GLU A 1 109 ? -12.818 9.174 -10.830 1.00 51.91 109 GLU A O 1
ATOM 834 N N . SER A 1 110 ? -10.697 8.607 -11.214 1.00 45.97 110 SER A N 1
ATOM 835 C CA . SER A 1 110 ? -10.865 8.546 -12.660 1.00 45.97 110 SER A CA 1
ATOM 836 C C . SER A 1 110 ? -10.440 7.169 -13.140 1.00 45.97 110 SER A C 1
ATOM 838 O O . SER A 1 110 ? -9.269 6.905 -13.367 1.00 45.97 110 SER A O 1
ATOM 840 N N . ASN A 1 111 ? -11.447 6.306 -13.287 1.00 50.28 111 ASN A N 1
ATOM 841 C CA . ASN A 1 111 ? -11.391 4.968 -13.872 1.00 50.28 111 ASN A CA 1
ATOM 842 C C . ASN A 1 111 ? -10.488 3.937 -13.166 1.00 50.28 111 ASN A C 1
ATOM 844 O O . ASN A 1 111 ? -9.456 4.222 -12.566 1.00 50.28 111 ASN A O 1
ATOM 848 N N . TYR A 1 112 ? -10.920 2.678 -13.238 1.00 44.56 112 TYR A N 1
ATOM 849 C CA . TYR A 1 112 ? -10.134 1.539 -12.782 1.00 44.56 112 TYR A CA 1
ATOM 850 C C . TYR A 1 112 ? -8.892 1.354 -13.679 1.00 44.56 112 TYR A C 1
ATOM 852 O O . TYR A 1 112 ? -9.058 1.378 -14.899 1.00 44.56 112 TYR A O 1
ATOM 860 N N . PRO A 1 113 ? -7.689 1.090 -13.128 1.00 51.16 113 PRO A N 1
ATOM 861 C CA . PRO A 1 113 ? -7.401 0.774 -11.729 1.00 51.16 113 PRO A CA 1
ATOM 862 C C . PRO A 1 113 ? -7.151 2.037 -10.899 1.00 51.16 113 PRO A C 1
ATOM 864 O O . PRO A 1 113 ? -6.032 2.525 -10.894 1.00 51.16 113 PRO A O 1
ATOM 867 N N . TYR A 1 114 ? -8.184 2.511 -10.184 1.00 57.34 114 TYR A N 1
ATOM 868 C CA . TYR A 1 114 ? -8.262 3.713 -9.340 1.00 57.34 114 TYR A CA 1
ATOM 869 C C . TYR A 1 114 ? -6.900 4.382 -9.084 1.00 57.34 114 TYR A C 1
ATOM 871 O O . TYR A 1 114 ? -6.294 4.194 -8.023 1.00 57.34 114 TYR A O 1
ATOM 879 N N . SER A 1 115 ? -6.376 5.100 -10.080 1.00 59.53 115 SER A N 1
ATOM 880 C CA . SER A 1 115 ? -4.995 5.577 -10.052 1.00 59.53 115 SER A CA 1
ATOM 881 C C . SER A 1 115 ? -4.980 6.954 -9.411 1.00 59.53 115 SER A C 1
ATOM 883 O O . SER A 1 115 ? -5.339 7.948 -10.038 1.00 59.53 115 SER A O 1
ATOM 885 N N . ASN A 1 116 ? -4.607 7.006 -8.139 1.00 70.62 116 ASN A N 1
ATOM 886 C CA . ASN A 1 116 ? -4.399 8.250 -7.413 1.00 70.62 116 ASN A CA 1
ATOM 887 C C . ASN A 1 116 ? -3.198 8.052 -6.474 1.00 70.62 116 ASN A C 1
ATOM 889 O O . ASN A 1 116 ? -3.160 7.025 -5.787 1.00 70.62 116 ASN A O 1
ATOM 893 N N . PRO A 1 117 ? -2.262 9.017 -6.395 1.00 74.88 117 PRO A N 1
ATOM 894 C CA . PRO A 1 117 ? -1.171 9.015 -5.422 1.00 74.88 117 PRO A CA 1
ATOM 895 C C . PRO A 1 117 ? -1.579 8.602 -3.998 1.00 74.88 117 PRO A C 1
ATOM 897 O O . PRO A 1 117 ? -0.847 7.860 -3.345 1.00 74.88 117 PRO A O 1
ATOM 900 N N . LEU A 1 118 ? -2.763 9.000 -3.521 1.00 79.56 118 LEU A N 1
ATOM 901 C CA . LEU A 1 118 ? -3.279 8.616 -2.202 1.00 79.56 118 LEU A CA 1
ATOM 902 C C . LEU A 1 118 ? -3.485 7.105 -2.041 1.00 79.56 118 LEU A C 1
ATOM 904 O O . LEU A 1 118 ? -3.202 6.558 -0.969 1.00 79.56 118 LEU A O 1
ATOM 908 N N . ASN A 1 119 ? -3.941 6.420 -3.093 1.00 82.25 119 ASN A N 1
ATOM 909 C CA . ASN A 1 119 ? -4.056 4.964 -3.089 1.00 82.25 119 ASN A CA 1
ATOM 910 C C . ASN A 1 119 ? -2.674 4.344 -2.972 1.00 82.25 119 ASN A C 1
ATOM 912 O O . ASN A 1 119 ? -2.456 3.520 -2.092 1.00 82.25 119 ASN A O 1
ATOM 916 N N . ASP A 1 120 ? -1.718 4.798 -3.776 1.00 82.44 120 ASP A N 1
ATOM 917 C CA . ASP A 1 120 ? -0.359 4.256 -3.755 1.00 82.44 120 ASP A CA 1
ATOM 918 C C . ASP A 1 120 ? 0.326 4.483 -2.404 1.00 82.44 120 ASP A C 1
ATOM 920 O O . ASP A 1 120 ? 0.990 3.585 -1.886 1.00 82.44 120 ASP A O 1
ATOM 924 N N . ARG A 1 121 ? 0.104 5.633 -1.755 1.00 87.12 121 ARG A N 1
ATOM 925 C CA . ARG A 1 121 ? 0.602 5.873 -0.390 1.00 87.12 121 ARG A CA 1
ATOM 926 C C . ARG A 1 121 ? -0.090 5.006 0.65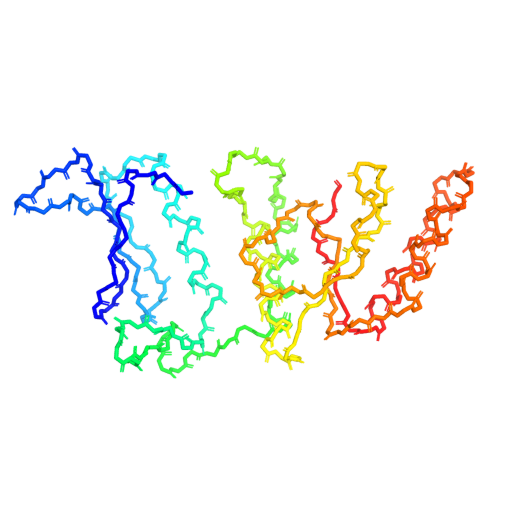8 1.00 87.12 121 ARG A C 1
ATOM 928 O O . ARG A 1 121 ? 0.582 4.503 1.557 1.00 87.12 121 ARG A O 1
ATOM 935 N N . SER A 1 122 ? -1.397 4.793 0.537 1.00 90.06 122 SER A N 1
ATOM 936 C CA . SER A 1 122 ? -2.146 3.910 1.441 1.00 90.06 122 SER A CA 1
ATOM 937 C C . SER A 1 122 ? -1.666 2.464 1.311 1.00 90.06 122 SER A C 1
ATOM 939 O O . SER A 1 122 ? -1.347 1.820 2.306 1.00 90.06 122 SER A O 1
ATOM 941 N N . ARG A 1 123 ? -1.528 1.972 0.079 1.00 90.31 123 ARG A N 1
ATOM 942 C CA . ARG A 1 123 ? -0.997 0.643 -0.244 1.00 90.31 123 ARG A CA 1
ATOM 943 C C . ARG A 1 123 ? 0.438 0.468 0.256 1.00 90.31 123 ARG A C 1
ATOM 945 O O . ARG A 1 123 ? 0.747 -0.565 0.846 1.00 90.31 123 ARG A O 1
ATOM 952 N N . LEU A 1 124 ? 1.289 1.485 0.089 1.00 91.06 124 LEU A N 1
ATOM 953 C CA . LEU A 1 124 ? 2.656 1.497 0.617 1.00 91.06 124 LEU A CA 1
ATOM 954 C C . LEU A 1 124 ? 2.673 1.365 2.140 1.00 91.06 124 LEU A C 1
ATOM 956 O O . LEU A 1 124 ? 3.455 0.583 2.676 1.00 91.06 124 LEU A O 1
ATOM 960 N N . LEU A 1 125 ? 1.803 2.102 2.835 1.00 94.12 125 LEU A N 1
ATOM 961 C CA . LEU A 1 125 ? 1.679 2.002 4.284 1.00 94.12 125 LEU A CA 1
ATOM 962 C C . LEU A 1 125 ? 1.232 0.602 4.704 1.00 94.12 125 LEU A C 1
ATOM 964 O O . LEU A 1 125 ? 1.867 -0.001 5.563 1.00 94.12 125 LEU A O 1
ATOM 968 N N . VAL A 1 126 ? 0.206 0.046 4.061 1.00 94.69 126 VAL A N 1
ATOM 969 C CA . VAL A 1 126 ? -0.260 -1.320 4.343 1.00 94.69 126 VAL A CA 1
ATOM 970 C C . VAL A 1 126 ? 0.854 -2.343 4.097 1.00 94.69 126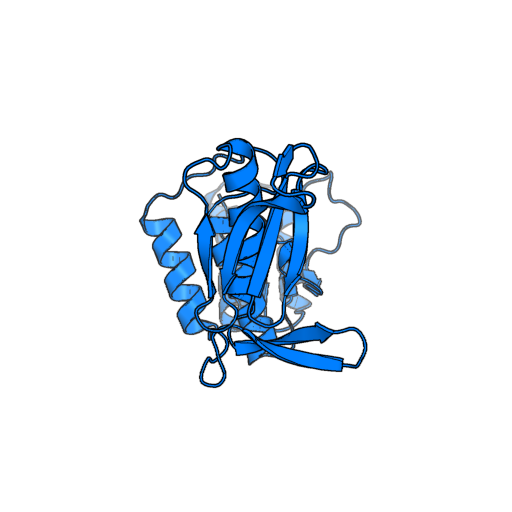 VAL A C 1
ATOM 972 O O . VAL A 1 126 ? 1.075 -3.217 4.932 1.00 94.69 126 VAL A O 1
ATOM 975 N N . GLN A 1 127 ? 1.617 -2.212 3.008 1.00 93.88 127 GLN A N 1
ATOM 976 C CA . GLN A 1 127 ? 2.771 -3.075 2.747 1.00 93.88 127 GLN A CA 1
ATOM 977 C C . GLN A 1 127 ? 3.854 -2.929 3.827 1.00 93.88 127 GLN A C 1
ATOM 979 O O . GLN A 1 127 ? 4.429 -3.933 4.244 1.00 93.88 127 GLN A O 1
ATOM 984 N N . ALA A 1 128 ? 4.113 -1.715 4.319 1.00 94.88 128 ALA A N 1
ATOM 985 C CA . ALA A 1 128 ? 5.057 -1.484 5.410 1.00 94.88 128 ALA A CA 1
ATOM 986 C C . ALA A 1 128 ? 4.617 -2.176 6.713 1.00 94.88 128 ALA A C 1
ATOM 988 O O . ALA A 1 128 ? 5.449 -2.806 7.364 1.00 94.88 128 ALA A O 1
ATOM 989 N N . TYR A 1 129 ? 3.317 -2.163 7.044 1.00 96.81 129 TYR A N 1
ATOM 990 C CA . TYR A 1 129 ? 2.785 -2.929 8.181 1.00 96.81 129 TYR A CA 1
ATOM 991 C C . TYR A 1 129 ? 3.062 -4.428 8.028 1.00 96.81 129 TYR A C 1
ATOM 993 O O . TYR A 1 129 ? 3.567 -5.053 8.958 1.00 96.81 129 TYR A O 1
ATOM 1001 N N . LYS A 1 130 ? 2.826 -4.996 6.837 1.00 94.31 130 LYS A N 1
ATOM 1002 C CA . LYS A 1 130 ? 3.136 -6.411 6.569 1.00 94.31 130 LYS A CA 1
ATOM 1003 C C . LYS A 1 130 ? 4.618 -6.721 6.753 1.00 94.31 130 LYS A C 1
ATOM 1005 O O . LYS A 1 130 ? 4.953 -7.771 7.289 1.00 94.31 130 LYS A O 1
ATOM 1010 N N . ASN A 1 131 ? 5.496 -5.819 6.320 1.00 91.88 131 ASN A N 1
ATOM 1011 C CA . ASN A 1 131 ? 6.940 -6.010 6.424 1.00 91.88 131 ASN A CA 1
ATOM 1012 C C . ASN A 1 131 ? 7.434 -5.946 7.879 1.00 91.88 131 ASN A C 1
ATOM 1014 O O . ASN A 1 131 ? 8.289 -6.741 8.258 1.00 91.88 131 ASN A O 1
ATOM 1018 N N . GLU A 1 132 ? 6.920 -5.011 8.684 1.00 94.69 132 GLU A N 1
ATOM 1019 C CA . GLU A 1 132 ? 7.373 -4.809 10.070 1.00 94.69 132 GLU A CA 1
ATOM 1020 C C . GLU A 1 132 ? 6.692 -5.731 11.084 1.00 94.69 132 GLU A C 1
ATOM 1022 O O . GLU A 1 132 ? 7.326 -6.166 12.044 1.00 94.69 132 GLU A O 1
ATOM 1027 N N . HIS A 1 133 ? 5.410 -6.034 10.884 1.00 95.31 133 HIS A N 1
ATOM 1028 C CA . HIS A 1 133 ? 4.589 -6.766 11.852 1.00 95.31 133 HIS A CA 1
ATOM 1029 C C . HIS A 1 133 ? 4.224 -8.181 11.391 1.00 95.31 133 HIS A C 1
ATOM 1031 O O . HIS A 1 133 ? 3.626 -8.938 12.151 1.00 95.31 133 HIS A O 1
ATOM 1037 N N . GLY A 1 134 ? 4.549 -8.550 10.149 1.00 94.38 134 GLY A N 1
ATOM 1038 C CA . GLY A 1 134 ? 4.189 -9.839 9.550 1.00 94.38 134 GLY A CA 1
ATOM 1039 C C . GLY A 1 134 ? 2.738 -9.927 9.066 1.00 94.38 134 GLY A C 1
ATOM 1040 O O . GLY A 1 134 ? 2.400 -10.856 8.338 1.00 94.38 134 GLY A O 1
ATOM 1041 N N . SER A 1 135 ? 1.886 -8.958 9.413 1.00 96.44 135 SER A N 1
ATOM 1042 C CA . SER A 1 135 ? 0.503 -8.875 8.942 1.00 96.44 135 SER A CA 1
ATOM 1043 C C . SER A 1 135 ? 0.038 -7.421 8.836 1.00 96.44 135 SER A C 1
ATOM 1045 O O . SER A 1 135 ? 0.699 -6.503 9.321 1.00 96.44 135 SER A O 1
ATOM 1047 N N . ALA A 1 136 ? -1.089 -7.207 8.163 1.00 97.62 136 ALA A N 1
ATOM 1048 C CA . ALA A 1 136 ? -1.758 -5.915 8.117 1.00 97.62 136 ALA A CA 1
ATOM 1049 C C . ALA A 1 136 ? -3.267 -6.141 8.111 1.00 97.62 136 ALA A C 1
ATOM 1051 O O . ALA A 1 136 ? -3.783 -6.854 7.250 1.00 97.62 136 ALA A O 1
ATOM 1052 N N . TRP A 1 137 ? -3.962 -5.525 9.058 1.00 98.19 137 TRP A N 1
ATOM 1053 C CA . TRP A 1 137 ? -5.404 -5.652 9.235 1.00 98.19 137 TRP A CA 1
ATOM 1054 C C . TRP A 1 137 ? -6.075 -4.332 8.899 1.00 98.19 137 TRP A C 1
ATOM 1056 O O . TRP A 1 137 ? -5.747 -3.300 9.471 1.00 98.19 137 TRP A O 1
ATOM 1066 N N . LEU A 1 138 ? -6.988 -4.351 7.942 1.00 97.31 138 LEU A N 1
ATOM 1067 C CA . LEU A 1 138 ? -7.752 -3.188 7.518 1.00 97.31 138 LEU A CA 1
ATOM 1068 C C . LEU A 1 138 ? -9.070 -3.140 8.276 1.00 97.31 138 LEU A C 1
ATOM 1070 O O . LEU A 1 138 ? -9.591 -4.181 8.671 1.00 97.31 138 LEU A O 1
ATOM 1074 N N . GLY A 1 139 ? -9.644 -1.952 8.429 1.00 95.44 139 GLY A N 1
ATOM 1075 C CA . GLY A 1 139 ? -10.990 -1.844 8.975 1.00 95.44 139 GLY A CA 1
ATOM 1076 C C . GLY A 1 139 ? -11.770 -0.633 8.495 1.00 95.44 139 GLY A C 1
ATOM 1077 O O . GLY A 1 139 ? -11.224 0.259 7.843 1.00 95.44 139 GLY A O 1
ATOM 1078 N N . ARG A 1 140 ? -13.072 -0.618 8.790 1.00 93.12 140 ARG A N 1
ATOM 1079 C CA . ARG A 1 140 ? -14.002 0.471 8.447 1.00 93.12 140 ARG A CA 1
ATOM 1080 C C . ARG A 1 140 ? -14.620 1.066 9.695 1.00 93.12 140 ARG A C 1
ATOM 1082 O O . ARG A 1 140 ? -14.999 0.338 10.600 1.00 93.12 140 ARG A O 1
ATOM 1089 N N . ILE A 1 141 ? -14.776 2.385 9.701 1.00 92.81 141 ILE A N 1
ATOM 1090 C CA . ILE A 1 141 ? -15.415 3.110 10.808 1.00 92.81 141 ILE A CA 1
ATOM 1091 C C . ILE A 1 141 ? -16.891 3.416 10.510 1.00 92.81 141 ILE A C 1
ATOM 1093 O O . ILE A 1 141 ? -17.729 3.357 11.409 1.00 92.81 141 ILE A O 1
ATOM 1097 N N . ASN A 1 142 ? -17.228 3.727 9.254 1.00 89.25 142 ASN A N 1
ATOM 1098 C CA . ASN A 1 142 ? -18.610 3.940 8.821 1.00 89.25 142 ASN A CA 1
ATOM 1099 C C . ASN A 1 142 ? -19.177 2.644 8.237 1.00 89.25 142 ASN A C 1
ATOM 1101 O O . ASN A 1 142 ? -18.677 2.150 7.225 1.00 89.25 142 ASN A O 1
ATOM 1105 N N . LEU A 1 143 ? -20.226 2.110 8.866 1.00 89.88 143 LEU A N 1
ATOM 1106 C CA . LEU A 1 143 ? -20.909 0.902 8.411 1.00 89.88 143 LEU A CA 1
ATOM 1107 C C . LEU A 1 143 ? -22.157 1.291 7.611 1.00 89.88 143 LEU A C 1
ATOM 1109 O O . LEU A 1 143 ? -23.119 1.832 8.152 1.00 89.88 143 LEU A O 1
ATOM 1113 N N . TYR A 1 144 ? -22.132 1.027 6.306 1.00 83.19 144 TYR A N 1
ATOM 1114 C CA . TYR A 1 144 ? -23.265 1.268 5.409 1.00 83.19 144 TYR A CA 1
ATOM 1115 C C . TYR A 1 144 ? -24.055 -0.027 5.192 1.00 83.19 144 TYR A C 1
ATOM 1117 O O . TYR A 1 144 ? -23.462 -1.102 5.125 1.00 83.19 144 TYR A O 1
ATOM 1125 N N . ARG A 1 145 ? -25.384 0.063 5.016 1.00 80.94 145 ARG A N 1
ATOM 1126 C CA . ARG A 1 145 ? -26.258 -1.118 4.818 1.00 80.94 145 ARG A CA 1
ATOM 1127 C C . ARG A 1 145 ? -25.823 -2.017 3.660 1.00 80.94 145 ARG A C 1
ATOM 1129 O O . ARG A 1 145 ? -25.906 -3.231 3.754 1.00 80.94 145 ARG A O 1
ATOM 1136 N N . GLU A 1 146 ? -25.302 -1.431 2.585 1.00 78.81 146 GLU A N 1
ATOM 1137 C CA . GLU A 1 146 ? -24.793 -2.160 1.411 1.00 78.81 146 GLU A CA 1
ATOM 1138 C C . GLU A 1 146 ? -23.590 -3.071 1.726 1.00 78.81 146 GLU A C 1
ATOM 1140 O O . GLU A 1 146 ? -23.174 -3.884 0.901 1.00 78.81 146 GLU A O 1
ATOM 1145 N N . GLN A 1 147 ? -23.012 -2.927 2.919 1.00 78.19 147 GLN A N 1
ATOM 1146 C CA . GLN A 1 147 ? -21.864 -3.684 3.398 1.00 78.19 147 GLN A CA 1
ATOM 1147 C C . GLN A 1 147 ? -22.242 -4.704 4.483 1.00 78.19 147 GLN A C 1
ATOM 1149 O O . GLN A 1 147 ? -21.342 -5.310 5.067 1.00 78.19 147 GLN A O 1
ATOM 1154 N N . GLU A 1 148 ? -23.535 -4.919 4.752 1.00 80.19 148 GLU A N 1
ATOM 1155 C CA . GLU A 1 148 ? -23.996 -5.949 5.687 1.00 80.19 148 GLU A CA 1
ATOM 1156 C C . GLU A 1 148 ? -23.417 -7.330 5.334 1.00 80.19 148 GLU A C 1
ATOM 1158 O O . GLU A 1 148 ? -23.328 -7.726 4.171 1.00 80.19 148 GLU A O 1
ATOM 1163 N N . GLY A 1 149 ? -22.969 -8.058 6.361 1.00 83.94 149 GLY A N 1
ATOM 1164 C CA . GLY A 1 149 ? -22.318 -9.363 6.216 1.00 83.94 149 GLY A CA 1
ATOM 1165 C C . GLY A 1 149 ? -20.841 -9.315 5.803 1.00 83.94 149 GLY A C 1
ATOM 1166 O O . GLY A 1 149 ? -20.195 -10.363 5.780 1.00 83.94 149 GLY A O 1
ATOM 1167 N N . ARG A 1 150 ? -20.274 -8.136 5.507 1.00 87.94 150 ARG A N 1
ATOM 1168 C CA . ARG A 1 150 ? -18.822 -7.979 5.319 1.00 87.94 150 ARG A CA 1
ATOM 1169 C C . ARG A 1 150 ? -18.117 -7.817 6.672 1.00 87.94 150 ARG A C 1
ATOM 1171 O O . ARG A 1 150 ? -18.696 -7.220 7.578 1.00 87.94 150 ARG A O 1
ATOM 1178 N N . PRO A 1 151 ? -16.866 -8.293 6.807 1.00 92.88 151 PRO A N 1
ATOM 1179 C CA . PRO A 1 151 ? -16.087 -8.070 8.021 1.00 92.88 151 PRO A CA 1
ATOM 1180 C C . PRO A 1 151 ? -15.822 -6.574 8.237 1.00 92.88 151 PRO A C 1
ATOM 1182 O O . PRO A 1 151 ? -15.600 -5.830 7.275 1.00 92.88 151 PRO A O 1
ATOM 1185 N N . ILE A 1 152 ? -15.846 -6.148 9.501 1.00 95.44 152 ILE A N 1
ATOM 1186 C CA . ILE A 1 152 ? -15.552 -4.767 9.911 1.00 95.44 152 ILE A CA 1
ATOM 1187 C C . ILE A 1 152 ? -14.044 -4.555 9.964 1.00 95.44 152 ILE A C 1
ATOM 1189 O O . ILE A 1 152 ? -13.563 -3.549 9.442 1.00 95.44 152 ILE A O 1
ATOM 1193 N N . ILE A 1 153 ? -13.320 -5.517 10.544 1.00 97.44 153 ILE A N 1
ATOM 1194 C CA . ILE A 1 153 ? -11.861 -5.609 10.530 1.00 97.44 153 ILE A CA 1
ATOM 1195 C C . ILE A 1 153 ? -11.465 -6.918 9.834 1.00 97.44 153 ILE A C 1
ATOM 1197 O O . ILE A 1 153 ? -12.025 -7.976 10.117 1.00 97.44 153 ILE A O 1
ATOM 1201 N N . TRP A 1 154 ? -10.522 -6.867 8.895 1.00 96.94 154 TRP A N 1
ATOM 1202 C CA . TRP A 1 154 ? -10.090 -8.034 8.121 1.00 96.94 154 TRP A CA 1
ATOM 1203 C C . TRP A 1 154 ? -8.600 -7.987 7.790 1.00 96.94 154 TRP A C 1
ATOM 1205 O O . TRP A 1 154 ? -8.017 -6.918 7.623 1.00 96.94 154 TRP A O 1
ATOM 1215 N N . GLU A 1 155 ? -7.976 -9.152 7.651 1.00 97.44 155 GLU A N 1
ATOM 1216 C CA . GLU A 1 155 ? -6.584 -9.251 7.213 1.00 97.44 155 GLU A CA 1
ATOM 1217 C C . GLU A 1 155 ? -6.445 -8.893 5.723 1.00 97.44 155 GLU A C 1
ATOM 1219 O O . GLU A 1 155 ? -7.266 -9.285 4.891 1.00 97.44 155 GLU A O 1
ATOM 1224 N N . CYS A 1 156 ? -5.394 -8.153 5.364 1.00 95.56 156 CYS A N 1
ATOM 1225 C CA . CYS A 1 156 ? -5.079 -7.762 3.993 1.00 95.56 156 CYS A CA 1
ATOM 1226 C C . CYS A 1 156 ? -4.040 -8.713 3.362 1.00 95.56 156 CYS A C 1
ATOM 1228 O O . CYS A 1 156 ? -2.825 -8.544 3.559 1.00 95.56 156 CYS A O 1
ATOM 1230 N N . PRO A 1 157 ? -4.470 -9.699 2.548 1.00 89.12 157 PRO A N 1
ATOM 1231 C CA . PRO A 1 157 ? -3.544 -10.617 1.890 1.00 89.12 157 PRO A CA 1
ATOM 1232 C C . PRO A 1 157 ? -2.737 -9.927 0.786 1.00 89.12 157 PRO A C 1
ATOM 1234 O O . PRO A 1 157 ? -1.565 -10.250 0.602 1.00 89.12 157 PRO A O 1
ATOM 1237 N N . ASP A 1 158 ? -3.314 -8.934 0.111 1.00 87.06 158 ASP A N 1
ATOM 1238 C CA . ASP A 1 158 ? -2.652 -8.182 -0.952 1.00 87.06 158 ASP A CA 1
ATOM 1239 C C . ASP A 1 158 ? -3.016 -6.685 -0.878 1.00 87.06 158 ASP A C 1
ATOM 1241 O O . ASP A 1 158 ? -4.185 -6.328 -1.069 1.00 87.06 158 ASP A O 1
ATOM 1245 N N . PRO A 1 159 ? -2.035 -5.797 -0.616 1.00 88.50 159 PRO A N 1
ATOM 1246 C CA . PRO A 1 159 ? -2.260 -4.360 -0.592 1.00 88.50 159 PRO A CA 1
ATOM 1247 C C . PRO A 1 159 ? -2.693 -3.775 -1.936 1.00 88.50 159 PRO A C 1
ATOM 1249 O O . PRO A 1 159 ? -3.279 -2.702 -1.922 1.00 88.50 159 PRO A O 1
ATOM 1252 N N . THR A 1 160 ? -2.471 -4.422 -3.087 1.00 81.25 160 THR A N 1
ATOM 1253 C CA . THR A 1 160 ? -2.808 -3.837 -4.407 1.00 81.25 160 THR A CA 1
ATOM 1254 C C . THR A 1 160 ? -4.290 -3.457 -4.544 1.00 81.25 160 THR A C 1
ATOM 1256 O O . THR A 1 160 ? -4.625 -2.482 -5.221 1.00 81.25 160 THR A O 1
ATOM 1259 N N . GLY A 1 161 ? -5.181 -4.169 -3.845 1.00 80.12 161 GLY A N 1
ATOM 1260 C CA . GLY A 1 161 ? -6.619 -3.894 -3.820 1.00 80.12 161 GLY A CA 1
ATOM 1261 C C . GLY A 1 161 ? -7.037 -2.723 -2.924 1.00 80.12 161 GLY A C 1
ATOM 1262 O O . GLY A 1 161 ? -8.202 -2.326 -2.960 1.00 80.12 161 GLY A O 1
ATOM 1263 N N . VAL A 1 162 ? -6.130 -2.156 -2.122 1.00 86.81 162 VAL A N 1
ATOM 1264 C CA . VAL A 1 162 ? -6.437 -1.019 -1.241 1.00 86.81 162 VAL A CA 1
ATOM 1265 C C . VAL A 1 162 ? -6.655 0.235 -2.083 1.00 86.81 162 VAL A C 1
ATOM 1267 O O . VAL A 1 162 ? -5.872 0.552 -2.978 1.00 86.81 162 VAL A O 1
ATOM 1270 N N . HIS A 1 163 ? -7.745 0.935 -1.802 1.00 82.44 163 HIS A N 1
ATOM 1271 C CA . HIS A 1 163 ? -8.139 2.181 -2.447 1.00 82.44 163 HIS A CA 1
ATOM 1272 C C . HIS A 1 163 ? -8.849 3.074 -1.424 1.00 82.44 163 HIS A C 1
ATOM 1274 O O . HIS A 1 163 ? -9.318 2.582 -0.390 1.00 82.44 163 HIS A O 1
ATOM 1280 N N . VAL A 1 164 ? -8.921 4.375 -1.706 1.00 76.56 164 VAL A N 1
ATOM 1281 C CA . VAL A 1 164 ? -9.681 5.348 -0.920 1.00 76.56 164 VAL A CA 1
ATOM 1282 C C . VAL A 1 164 ? -11.109 4.832 -0.759 1.00 76.56 164 VAL A C 1
ATOM 1284 O O . VAL A 1 164 ? -11.634 4.159 -1.641 1.00 76.56 164 VAL A O 1
ATOM 1287 N N . TYR A 1 165 ? -11.702 5.069 0.409 1.00 77.12 165 TYR A N 1
ATOM 1288 C CA . TYR A 1 165 ? -13.027 4.567 0.798 1.00 77.12 165 TYR A CA 1
ATOM 1289 C C . TYR A 1 165 ? -13.152 3.048 0.980 1.00 77.12 165 TYR A C 1
ATOM 1291 O O . TYR A 1 165 ? -14.127 2.592 1.578 1.00 77.12 165 TYR A O 1
ATOM 1299 N N . GLY A 1 166 ? -12.159 2.253 0.569 1.00 82.38 166 GLY A N 1
ATOM 1300 C CA . GLY A 1 166 ? -12.145 0.804 0.784 1.00 82.38 166 GLY A CA 1
ATOM 1301 C C . GLY A 1 166 ? -11.893 0.403 2.245 1.00 82.38 166 GLY A C 1
ATOM 1302 O O . GLY A 1 166 ? -12.486 -0.565 2.738 1.00 82.38 166 GLY A O 1
ATOM 1303 N N . ALA A 1 167 ? -11.042 1.162 2.942 1.00 90.81 167 ALA A N 1
ATOM 1304 C CA . ALA A 1 167 ? -10.701 0.995 4.355 1.00 90.81 167 ALA A CA 1
ATOM 1305 C C . ALA A 1 167 ? -10.423 2.355 5.017 1.00 90.81 167 ALA A C 1
ATOM 1307 O O . ALA A 1 167 ? -9.891 3.264 4.385 1.00 90.81 167 ALA A O 1
ATOM 1308 N N . SER A 1 168 ? -10.770 2.481 6.297 1.00 92.31 168 SER A N 1
ATOM 1309 C CA . SER A 1 168 ? -10.559 3.678 7.120 1.00 92.31 168 SER A CA 1
ATOM 1310 C C . SER A 1 168 ? -9.217 3.666 7.856 1.00 92.31 168 SER A C 1
ATOM 1312 O O . SER A 1 168 ? -8.698 4.725 8.195 1.00 92.31 168 SER A O 1
ATOM 1314 N N . PHE A 1 169 ? -8.654 2.491 8.140 1.00 95.62 169 PHE A N 1
ATOM 1315 C CA . PHE A 1 169 ? -7.410 2.357 8.901 1.00 95.62 169 PHE A CA 1
ATOM 1316 C C . PHE A 1 169 ? -6.685 1.043 8.599 1.00 95.62 169 PHE A C 1
ATOM 1318 O O . PHE A 1 169 ? -7.257 0.131 7.996 1.00 95.62 169 PHE A O 1
ATOM 1325 N N . VAL A 1 170 ? -5.436 0.959 9.060 1.00 97.56 170 VAL A N 1
ATOM 1326 C CA . VAL A 1 170 ? -4.620 -0.259 9.116 1.00 97.56 170 VAL A CA 1
ATOM 1327 C C . VAL A 1 170 ? -4.100 -0.500 10.541 1.00 97.56 170 VAL A C 1
ATOM 1329 O O . VAL A 1 170 ? -3.767 0.449 11.252 1.00 97.56 170 VAL A O 1
ATOM 1332 N N . LEU A 1 171 ? -4.029 -1.766 10.949 1.00 98.19 171 LEU A N 1
ATOM 1333 C CA . LEU A 1 171 ? -3.545 -2.269 12.235 1.00 98.19 171 LEU A CA 1
ATOM 1334 C C . LEU A 1 171 ? -2.476 -3.355 12.032 1.00 98.19 171 LEU A C 1
ATOM 1336 O O . LEU A 1 171 ? -2.477 -4.034 11.000 1.00 98.19 171 LEU A O 1
ATOM 1340 N N . PRO A 1 172 ? -1.609 -3.590 13.032 1.00 97.94 172 PRO A N 1
ATOM 1341 C CA . PRO A 1 172 ? -0.672 -4.712 13.012 1.00 97.94 172 PRO A CA 1
ATOM 1342 C C . PRO A 1 172 ? -1.333 -6.070 13.306 1.00 97.94 172 PRO A C 1
ATOM 1344 O O . PRO A 1 172 ? -0.759 -7.098 12.961 1.00 97.94 172 PRO A O 1
ATOM 1347 N N . ALA A 1 173 ? -2.508 -6.088 13.946 1.00 98.12 173 ALA A N 1
ATOM 1348 C CA . ALA A 1 173 ? -3.262 -7.286 14.318 1.00 98.12 173 ALA A CA 1
ATOM 1349 C C . ALA A 1 173 ? -4.763 -6.966 14.468 1.00 98.12 173 ALA A C 1
ATOM 1351 O O . ALA A 1 173 ? -5.142 -5.799 14.572 1.00 98.12 173 ALA A O 1
ATOM 1352 N N . TYR A 1 174 ? -5.606 -8.000 14.499 1.00 98.25 174 TYR A N 1
ATOM 1353 C CA . TYR A 1 174 ? -7.027 -7.880 14.841 1.00 98.25 174 TYR A CA 1
ATOM 1354 C C . TYR A 1 174 ? -7.233 -7.442 16.302 1.00 98.25 174 TYR A C 1
ATOM 1356 O O . TYR A 1 174 ? -6.494 -7.885 17.181 1.00 98.25 174 TYR A O 1
ATOM 1364 N N . ASP A 1 175 ? -8.267 -6.633 16.559 1.00 98.50 175 ASP A N 1
ATOM 1365 C CA . ASP A 1 175 ? -8.678 -6.197 17.902 1.00 98.50 175 ASP A CA 1
ATOM 1366 C C . ASP A 1 175 ? -10.210 -6.246 18.029 1.00 98.50 175 ASP A C 1
ATOM 1368 O O . ASP A 1 175 ? -10.937 -5.545 17.323 1.00 98.50 175 ASP A O 1
ATOM 1372 N N . ASP A 1 176 ? -10.709 -7.092 18.930 1.00 98.06 176 ASP A N 1
ATOM 1373 C CA . ASP A 1 176 ? -12.142 -7.329 19.141 1.00 98.06 176 ASP A CA 1
ATOM 1374 C C . ASP A 1 176 ? -12.831 -6.175 19.887 1.00 98.06 176 ASP A C 1
ATOM 1376 O O . ASP A 1 176 ? -14.033 -5.950 19.737 1.00 98.06 176 ASP A O 1
ATOM 1380 N N . GLU A 1 177 ? -12.087 -5.451 20.721 1.00 98.31 177 GLU A N 1
ATOM 1381 C CA . GLU A 1 177 ? -12.576 -4.276 21.436 1.00 98.31 177 GLU A CA 1
ATOM 1382 C C . GLU A 1 177 ? -12.859 -3.128 20.465 1.00 98.31 177 GLU A C 1
ATOM 1384 O O . GLU A 1 177 ? -13.956 -2.568 20.485 1.00 98.31 177 GLU A O 1
ATOM 1389 N N . LEU A 1 178 ? -11.929 -2.833 19.559 1.00 98.56 178 LEU A N 1
ATOM 1390 C CA . LEU A 1 178 ? -12.120 -1.845 18.505 1.00 98.56 178 LEU A CA 1
ATOM 1391 C C . LEU A 1 178 ? -13.307 -2.199 17.603 1.00 98.56 178 LEU A C 1
ATOM 1393 O O . LEU A 1 178 ? -14.120 -1.324 17.298 1.00 98.56 178 LEU A O 1
ATOM 1397 N N . GLU A 1 179 ? -13.457 -3.470 17.212 1.00 98.06 179 GLU A N 1
ATOM 1398 C CA . GLU A 1 179 ? -14.626 -3.906 16.439 1.00 98.06 179 GLU A CA 1
ATOM 1399 C C . GLU A 1 179 ? -15.933 -3.649 17.213 1.00 98.06 179 GLU A C 1
ATOM 1401 O O . GLU A 1 179 ? -16.876 -3.071 16.664 1.00 98.06 179 GLU A O 1
ATOM 1406 N N . ARG A 1 180 ? -15.973 -3.970 18.515 1.00 97.88 180 ARG A N 1
ATOM 1407 C CA . ARG A 1 180 ? -17.121 -3.663 19.386 1.00 97.88 180 ARG A CA 1
ATOM 1408 C C . ARG A 1 180 ? -17.405 -2.164 19.482 1.00 97.88 180 ARG A C 1
ATOM 1410 O O . ARG A 1 180 ? -18.575 -1.781 19.460 1.00 97.88 180 ARG A O 1
ATOM 1417 N N . MET A 1 181 ? -16.380 -1.317 19.560 1.00 98.19 181 MET A N 1
ATOM 1418 C CA . MET A 1 181 ? -16.542 0.143 19.578 1.00 98.19 181 MET A CA 1
ATOM 1419 C C . MET A 1 181 ? -17.162 0.658 18.274 1.00 98.19 181 MET A C 1
ATOM 1421 O O . MET A 1 181 ? -18.077 1.483 18.312 1.00 98.19 181 MET A O 1
ATOM 1425 N N . ILE A 1 182 ? -16.718 0.138 17.126 1.00 97.06 182 ILE A N 1
ATOM 1426 C CA . ILE A 1 182 ? -17.246 0.504 15.804 1.00 97.06 182 ILE A CA 1
ATOM 1427 C C . ILE A 1 182 ? -18.717 0.085 15.670 1.00 97.06 182 ILE A C 1
ATOM 1429 O O . ILE A 1 182 ? -19.560 0.901 15.284 1.00 97.06 182 ILE A O 1
ATOM 1433 N N . VAL A 1 183 ? -19.051 -1.157 16.038 1.00 95.44 183 VAL A N 1
ATOM 1434 C CA . VAL A 1 183 ? -20.441 -1.649 16.042 1.00 95.44 183 VAL A CA 1
ATOM 1435 C C . VAL A 1 183 ? -21.307 -0.822 16.991 1.00 95.44 183 VAL A C 1
ATOM 1437 O O . VAL A 1 183 ? -22.394 -0.386 16.610 1.00 95.44 183 VAL A O 1
ATOM 1440 N N . GLY A 1 184 ? -20.813 -0.562 18.203 1.00 95.62 184 GLY A N 1
ATOM 1441 C CA . GLY A 1 184 ? -21.515 0.220 19.218 1.00 95.62 184 GLY A CA 1
ATOM 1442 C C . GLY A 1 184 ? -21.841 1.633 18.740 1.00 95.62 184 GLY A C 1
ATOM 1443 O O . GLY A 1 184 ? -22.983 2.078 18.873 1.00 95.62 184 GLY A O 1
ATOM 1444 N N . ARG A 1 185 ? -20.883 2.314 18.097 1.00 95.31 185 ARG A N 1
ATOM 1445 C CA . ARG A 1 185 ? -21.130 3.611 17.452 1.00 95.31 185 ARG A CA 1
ATOM 1446 C C . ARG A 1 185 ? -22.219 3.496 16.386 1.00 95.31 185 ARG A C 1
ATOM 1448 O O . ARG A 1 185 ? -23.168 4.269 16.417 1.00 95.31 185 ARG A O 1
ATOM 1455 N N . SER A 1 186 ? -22.118 2.525 15.476 1.00 92.12 186 SER A N 1
ATOM 1456 C CA . SER A 1 186 ? -23.080 2.358 14.375 1.00 92.12 186 SER A CA 1
ATOM 1457 C C . SER A 1 186 ? -24.511 2.063 14.842 1.00 92.12 186 SER A C 1
ATOM 1459 O O . SER A 1 186 ? -25.455 2.326 14.097 1.00 92.12 186 SER A O 1
ATOM 1461 N N . GLN A 1 187 ? -24.680 1.482 16.030 1.00 92.44 187 GLN A N 1
ATOM 1462 C CA . GLN A 1 187 ? -25.985 1.176 16.625 1.00 92.44 187 GLN A CA 1
ATOM 1463 C C . GLN A 1 187 ? -26.517 2.303 17.520 1.00 92.44 187 GLN A C 1
ATOM 1465 O O . GLN A 1 187 ? -27.701 2.310 17.861 1.00 92.44 187 GLN A O 1
ATOM 1470 N N . THR A 1 188 ? -25.666 3.256 17.905 1.00 93.25 188 THR A N 1
ATOM 1471 C CA . THR A 1 188 ? -26.062 4.391 18.739 1.00 93.25 188 THR A CA 1
ATOM 1472 C C . THR A 1 188 ? -26.918 5.364 17.916 1.00 93.25 188 THR A C 1
ATOM 1474 O O . THR A 1 188 ? -26.494 5.785 16.839 1.00 93.25 188 THR A O 1
ATOM 1477 N N . PRO A 1 189 ? -28.121 5.754 18.387 1.00 93.50 189 PRO A N 1
ATOM 1478 C CA . PRO A 1 189 ? -28.935 6.753 17.705 1.00 93.50 189 PRO A CA 1
ATOM 1479 C C . PRO A 1 189 ? -28.171 8.064 17.509 1.00 93.50 189 PRO A C 1
ATOM 1481 O O . PRO A 1 189 ? -27.629 8.624 18.459 1.00 93.50 189 PRO A O 1
ATOM 1484 N N . TYR A 1 190 ? -28.157 8.573 16.278 1.00 92.69 190 TYR A N 1
ATOM 1485 C CA . TYR A 1 190 ? -27.483 9.828 15.968 1.00 92.69 190 TYR A CA 1
ATOM 1486 C C . TYR A 1 190 ? -28.232 11.017 16.588 1.00 92.69 190 TYR A C 1
ATOM 1488 O O . TYR A 1 190 ? -29.343 11.348 16.174 1.00 92.69 190 TYR A O 1
ATOM 1496 N N . THR A 1 191 ? -27.612 11.672 17.572 1.00 92.44 191 THR A N 1
ATOM 1497 C CA . THR A 1 191 ? -28.148 12.861 18.264 1.00 92.44 191 THR A CA 1
ATOM 1498 C C . THR A 1 191 ? -27.524 14.172 17.782 1.00 92.44 191 THR A C 1
ATOM 1500 O O . THR A 1 191 ? -28.026 15.248 18.102 1.00 92.44 191 THR A O 1
ATOM 1503 N N . GLY A 1 192 ? -26.451 14.097 16.990 1.00 93.19 192 GLY A N 1
ATOM 1504 C CA . GLY A 1 192 ? -25.740 15.245 16.439 1.00 93.19 192 GLY A CA 1
ATOM 1505 C C . GLY A 1 192 ? -24.232 15.014 16.345 1.00 93.19 192 GLY A C 1
ATOM 1506 O O . GLY A 1 192 ? -23.674 14.108 16.962 1.00 93.19 192 GLY A O 1
ATOM 1507 N N . THR A 1 193 ? -23.555 15.879 15.589 1.00 91.44 193 THR A N 1
ATOM 1508 C CA . THR A 1 193 ? -22.123 15.739 15.277 1.00 91.44 193 THR A CA 1
ATOM 1509 C C . THR A 1 193 ? -21.232 15.765 16.519 1.00 91.44 193 THR A C 1
ATOM 1511 O O . THR A 1 193 ? -20.205 15.100 16.541 1.00 91.44 193 THR A O 1
ATOM 1514 N N . GLY A 1 194 ? -21.613 16.512 17.561 1.00 93.50 194 GLY A N 1
ATOM 1515 C CA . GLY A 1 194 ? -20.803 16.656 18.774 1.00 93.50 194 GLY A CA 1
ATOM 1516 C C . GLY A 1 194 ? -20.746 15.408 19.659 1.00 93.50 194 GLY A C 1
ATOM 1517 O O . GLY A 1 194 ? -19.760 15.221 20.367 1.00 93.50 194 GLY A O 1
ATOM 1518 N N . ASP A 1 195 ? -21.777 14.562 19.639 1.00 92.81 195 ASP A N 1
ATOM 1519 C CA . ASP A 1 195 ? -21.759 13.294 20.377 1.00 92.81 195 ASP A CA 1
ATOM 1520 C C . ASP A 1 195 ? -21.129 12.181 19.539 1.00 92.81 195 ASP A C 1
ATOM 1522 O O . ASP A 1 195 ? -20.312 11.419 20.056 1.00 92.81 195 ASP A O 1
ATOM 1526 N N . ASP A 1 196 ? -21.418 12.145 18.233 1.00 93.31 196 ASP A N 1
ATOM 1527 C CA . ASP A 1 196 ? -20.784 11.190 17.319 1.00 93.31 196 ASP A CA 1
ATOM 1528 C C . ASP A 1 196 ? -19.262 11.392 17.244 1.00 93.31 196 ASP A C 1
ATOM 1530 O O . ASP A 1 196 ? -18.508 10.421 17.276 1.00 93.31 196 ASP A O 1
ATOM 1534 N N . SER A 1 197 ? -18.779 12.641 17.242 1.00 92.62 197 SER A N 1
ATOM 1535 C CA . SER A 1 197 ? -17.341 12.930 17.188 1.00 92.62 197 SER A CA 1
ATOM 1536 C C . SER A 1 197 ? -16.569 12.396 18.395 1.00 92.62 197 SER A C 1
ATOM 1538 O O . SER A 1 197 ? -15.412 12.016 18.240 1.00 92.62 197 SER A O 1
ATOM 1540 N N . LYS A 1 198 ? -17.192 12.299 19.578 1.00 95.38 198 LYS A N 1
ATOM 1541 C CA . LYS A 1 198 ? -16.573 11.683 20.767 1.00 95.38 198 LYS A CA 1
ATOM 1542 C C . LYS A 1 198 ? -16.399 10.178 20.579 1.00 95.38 198 LYS A C 1
ATOM 1544 O O . LYS A 1 198 ? -15.355 9.637 20.927 1.00 95.38 198 LYS A O 1
ATOM 1549 N N . LEU A 1 199 ? -17.406 9.511 20.008 1.00 95.75 199 LEU A N 1
ATOM 1550 C CA . LEU A 1 199 ? -17.351 8.077 19.711 1.00 95.75 199 LEU A 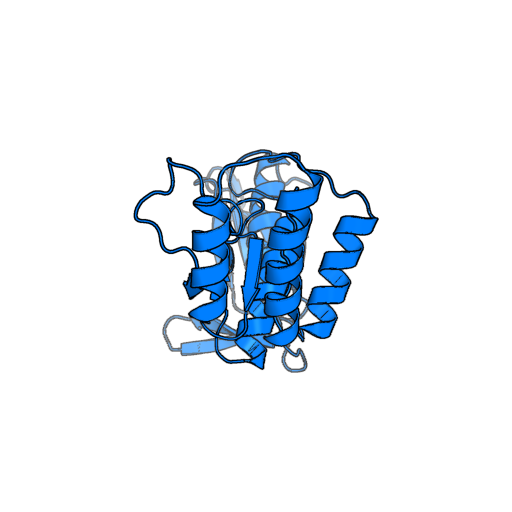CA 1
ATOM 1551 C C . LEU A 1 199 ? -16.300 7.782 18.634 1.00 95.75 199 LEU A C 1
ATOM 1553 O O . LEU A 1 199 ? -15.493 6.870 18.793 1.00 95.75 199 LEU A O 1
ATOM 1557 N N . VAL A 1 200 ? -16.270 8.586 17.567 1.00 94.88 200 VAL A N 1
ATOM 1558 C CA . VAL A 1 200 ? -15.237 8.512 16.521 1.00 94.88 200 VAL A CA 1
ATOM 1559 C C . VAL A 1 200 ? -13.848 8.786 17.097 1.00 94.88 200 VAL A C 1
ATOM 1561 O O . VAL A 1 200 ? -12.910 8.056 16.787 1.00 94.88 200 VAL A O 1
ATOM 1564 N N . GLY A 1 201 ? -13.716 9.796 17.959 1.00 95.69 201 GLY A N 1
ATOM 1565 C CA . GLY A 1 201 ? -12.465 10.131 18.639 1.00 95.69 201 GLY A CA 1
ATOM 1566 C C . GLY A 1 201 ? -11.915 8.954 19.439 1.00 95.69 201 GLY A C 1
ATOM 1567 O O . GLY A 1 201 ? -10.774 8.561 19.223 1.00 95.69 201 GLY A O 1
ATOM 1568 N N . ALA A 1 202 ? -12.752 8.312 20.259 1.00 97.75 202 ALA A N 1
ATOM 1569 C CA . ALA A 1 202 ? -12.357 7.130 21.026 1.00 97.75 202 ALA A CA 1
ATOM 1570 C C . ALA A 1 202 ? -11.905 5.959 20.128 1.00 97.75 202 ALA A C 1
ATOM 1572 O O . ALA A 1 202 ? -10.952 5.254 20.457 1.00 97.75 202 ALA A O 1
ATOM 1573 N N . ILE A 1 203 ? -12.555 5.757 18.975 1.00 97.94 203 ILE A N 1
ATOM 1574 C CA . ILE A 1 203 ? -12.148 4.748 17.981 1.00 97.94 203 ILE A CA 1
ATOM 1575 C C . ILE A 1 203 ? -10.744 5.058 17.439 1.00 97.94 203 ILE A C 1
ATOM 1577 O O . ILE A 1 203 ? -9.902 4.163 17.386 1.00 97.94 203 ILE A O 1
ATOM 1581 N N . PHE A 1 204 ? -10.461 6.310 17.068 1.00 96.50 204 PHE A N 1
ATOM 1582 C CA . PHE A 1 204 ? -9.132 6.700 16.582 1.00 96.50 204 PHE A CA 1
ATOM 1583 C C . PHE A 1 204 ? -8.053 6.641 17.668 1.00 96.50 204 PHE A C 1
ATOM 1585 O O . PHE A 1 204 ? -6.946 6.188 17.380 1.00 96.50 204 PHE A O 1
ATOM 1592 N N . GLU A 1 205 ? -8.373 7.007 18.909 1.00 97.69 205 GLU A N 1
ATOM 1593 C CA . GLU A 1 205 ? -7.471 6.833 20.053 1.00 97.69 205 GLU A CA 1
ATOM 1594 C C . GLU A 1 205 ? -7.109 5.354 20.254 1.00 97.69 205 GLU A C 1
ATOM 1596 O O . GLU A 1 205 ? -5.935 5.022 20.431 1.00 97.69 205 GLU A O 1
ATOM 1601 N N . ARG A 1 206 ? -8.086 4.439 20.159 1.00 98.38 206 ARG A N 1
ATOM 1602 C CA . ARG A 1 206 ? -7.826 2.992 20.231 1.00 98.38 206 ARG A CA 1
ATOM 1603 C C . ARG A 1 206 ? -6.964 2.510 19.064 1.00 98.38 206 ARG A C 1
ATOM 1605 O O . ARG A 1 206 ? -6.027 1.747 19.286 1.00 98.38 206 ARG A O 1
ATOM 1612 N N . ILE A 1 207 ? -7.232 2.968 17.839 1.00 98.00 207 ILE A N 1
ATOM 1613 C CA . ILE A 1 207 ? -6.396 2.657 16.666 1.00 98.00 207 ILE A CA 1
ATOM 1614 C C . ILE A 1 207 ? -4.942 3.070 16.925 1.00 98.00 207 ILE A C 1
ATOM 1616 O O . ILE A 1 207 ? -4.035 2.280 16.668 1.00 98.00 207 ILE A O 1
ATOM 1620 N N . GLU A 1 208 ? -4.706 4.268 17.460 1.00 96.38 208 GLU A N 1
ATOM 1621 C CA . GLU A 1 208 ? -3.358 4.746 17.779 1.00 96.38 208 GLU A CA 1
ATOM 1622 C C . GLU A 1 208 ? -2.686 3.909 18.879 1.00 96.38 208 GLU A C 1
ATOM 1624 O O . GLU A 1 208 ? -1.531 3.509 18.718 1.00 96.38 208 GLU A O 1
ATOM 1629 N N . GLN A 1 209 ? -3.408 3.564 19.951 1.00 98.12 209 GLN A N 1
ATOM 1630 C CA . GLN A 1 209 ? -2.908 2.698 21.033 1.00 98.12 209 GLN A CA 1
ATOM 1631 C C . GLN A 1 209 ? -2.472 1.314 20.537 1.00 98.12 209 GLN A C 1
ATOM 1633 O O . GLN A 1 209 ? -1.504 0.749 21.045 1.00 98.12 209 GLN A O 1
ATOM 1638 N N . LEU A 1 210 ? -3.158 0.781 19.525 1.00 97.94 210 LEU A N 1
ATOM 1639 C CA . LEU A 1 210 ? -2.827 -0.491 18.878 1.00 97.94 210 LEU A CA 1
ATOM 1640 C C . LEU A 1 210 ? -1.650 -0.375 17.893 1.00 97.94 210 LEU A C 1
ATOM 1642 O O . LEU A 1 210 ? -1.307 -1.346 17.221 1.00 97.94 210 LEU A O 1
ATOM 1646 N N . GLY A 1 211 ? -1.042 0.807 17.759 1.00 96.50 211 GLY A N 1
ATOM 1647 C CA . GLY A 1 211 ? 0.001 1.079 16.772 1.00 96.50 211 GLY A CA 1
ATOM 1648 C C . GLY A 1 211 ? -0.534 1.195 15.344 1.00 96.50 211 GLY A C 1
ATOM 1649 O O . GLY A 1 211 ? 0.240 1.126 14.388 1.00 96.50 211 GLY A O 1
ATOM 1650 N N . GLY A 1 212 ? -1.843 1.362 15.177 1.00 96.69 212 GLY A N 1
ATOM 1651 C CA . GLY A 1 212 ? -2.509 1.542 13.898 1.00 96.69 212 GLY A CA 1
ATOM 1652 C C . GLY A 1 212 ? -2.308 2.917 13.271 1.00 96.69 212 GLY A C 1
ATOM 1653 O O . GLY A 1 212 ? -1.605 3.793 13.788 1.00 96.69 212 GLY A O 1
ATOM 1654 N N . HIS A 1 213 ? -2.923 3.104 12.110 1.00 95.31 213 HIS A N 1
ATOM 1655 C CA . HIS A 1 213 ? -2.949 4.393 11.434 1.00 95.31 213 HIS A CA 1
ATOM 1656 C C . HIS A 1 213 ? -4.213 4.563 10.601 1.00 95.31 213 HIS A C 1
ATOM 1658 O O . HIS A 1 213 ? -4.653 3.621 9.938 1.00 95.31 213 HIS A O 1
ATOM 1664 N N . GLY A 1 214 ? -4.759 5.779 10.594 1.00 91.81 214 GLY A N 1
ATOM 1665 C CA . GLY A 1 214 ? -5.813 6.151 9.658 1.00 91.81 214 GLY A CA 1
ATOM 1666 C C . GLY A 1 214 ? -5.293 6.113 8.222 1.00 91.81 214 GLY A C 1
ATOM 1667 O O . GLY A 1 214 ? -4.210 6.614 7.926 1.00 91.81 214 GLY A O 1
ATOM 1668 N N . LEU A 1 215 ? -6.064 5.507 7.329 1.00 89.06 215 LEU A N 1
ATOM 1669 C CA . LEU A 1 215 ? -5.891 5.677 5.890 1.00 89.06 215 LEU A CA 1
ATOM 1670 C C . LEU A 1 215 ? -6.701 6.903 5.464 1.00 89.06 215 LEU A C 1
ATOM 1672 O O . LEU A 1 215 ? -7.581 7.344 6.205 1.00 89.06 215 LEU A O 1
ATOM 1676 N N . HIS A 1 216 ? -6.391 7.494 4.307 1.00 70.62 216 HIS A N 1
ATOM 1677 C CA . HIS A 1 216 ? -7.090 8.711 3.903 1.00 70.62 216 HIS A CA 1
ATOM 1678 C C . HIS A 1 216 ? -8.599 8.443 3.776 1.00 70.62 216 HIS A C 1
ATOM 1680 O O . HIS A 1 216 ? -9.049 7.638 2.958 1.00 70.62 216 HIS A O 1
ATOM 1686 N N . TRP A 1 217 ? -9.341 9.122 4.645 1.00 55.72 217 TRP A N 1
ATOM 1687 C CA . TRP A 1 217 ? -10.781 9.090 4.825 1.00 55.72 217 TRP A CA 1
ATOM 1688 C C . TRP A 1 217 ? -11.261 10.517 4.585 1.00 55.72 217 TRP A C 1
ATOM 1690 O O . TRP A 1 217 ? -10.755 11.437 5.227 1.00 55.72 217 TRP A O 1
ATOM 1700 N N . ASN A 1 218 ? -12.172 10.695 3.633 1.00 36.19 218 ASN A N 1
ATOM 1701 C CA . ASN A 1 218 ? -12.842 11.972 3.391 1.00 36.19 218 ASN A CA 1
ATOM 1702 C C . ASN A 1 218 ? -14.347 11.755 3.284 1.00 36.19 218 ASN A C 1
ATOM 1704 O O . ASN A 1 218 ? -14.799 11.377 2.183 1.00 36.19 218 ASN A O 1
#

Sequence (218 aa):
MNSNIFIGIYPAGIVYADRQQEVDRDYKRLAFLCYETLELKVEDDCPEHLARDIVADAAGFQMRRGLPFEISGCGKSVILGGASSKPYTVAEAKKLLCASVCAGDTLIESNYPYSNPLNDRSRLLVQAYKNEHGSAWLGRINLYREQEGRPIIWECPDPTGVHVYGASFVLPAYDDELERMIVGRSQTPYTGTGDDSKLVGAIFERIEQLGGHGLHWN